Protein 6EVU (pdb70)

Structure (mmCIF, N/CA/C/O backbone):
data_6EVU
#
_entry.id   6EVU
#
_cell.length_a   60.550
_cell.length_b   60.550
_cell.length_c   153.320
_cell.angle_alpha   90.000
_cell.angle_beta   90.000
_cell.angle_gamma   90.000
#
_symmetry.space_group_name_H-M   'P 43 21 2'
#
loop_
_entity.id
_entity.type
_entity.pdbx_description
1 polymer PrgB
2 non-polymer 'PHOSPHATE ION'
3 non-polymer 2-AMINO-2-HYDROXYMETHYL-PROPANE-1,3-DIOL
4 water water
#
loop_
_atom_site.group_PDB
_atom_site.id
_atom_site.type_symbol
_atom_site.label_atom_id
_atom_site.label_alt_id
_atom_site.label_comp_id
_atom_site.label_asym_id
_atom_site.label_entity_id
_atom_site.label_seq_id
_atom_site.pdbx_PDB_ins_code
_atom_site.Cartn_x
_atom_site.Cartn_y
_atom_site.Cartn_z
_atom_site.occupancy
_atom_site.B_iso_or_equiv
_atom_site.auth_seq_id
_atom_site.auth_comp_id
_atom_site.auth_asym_id
_atom_site.auth_atom_id
_atom_site.pdbx_PDB_model_num
ATOM 1 N N . GLU A 1 3 ? -17.062 52.039 -3.371 1.00 97.50 246 GLU A N 1
ATOM 2 C CA . GLU A 1 3 ? -17.559 50.677 -3.548 1.00 98.84 246 GLU A CA 1
ATOM 3 C C . GLU A 1 3 ? -18.954 50.620 -4.209 1.00 99.33 246 GLU A C 1
ATOM 4 O O . GLU A 1 3 ? -19.152 49.795 -5.103 1.00 98.66 246 GLU A O 1
ATOM 10 N N . PRO A 1 4 ? -19.920 51.459 -3.787 1.00 100.53 247 PRO A N 1
ATOM 11 C CA . PRO A 1 4 ? -21.231 51.426 -4.463 1.00 100.90 247 PRO A CA 1
ATOM 12 C C . PRO A 1 4 ? -21.160 51.599 -5.978 1.00 98.04 247 PRO A C 1
ATOM 13 O O . PRO A 1 4 ? -21.999 51.035 -6.691 1.00 98.24 247 PRO A O 1
ATOM 17 N N . TYR A 1 5 ? -20.179 52.340 -6.497 1.00 95.41 248 TYR A N 1
ATOM 18 C CA . TYR A 1 5 ? -20.074 52.518 -7.940 1.00 92.64 248 TYR A CA 1
ATOM 19 C C . TYR A 1 5 ? -19.469 51.307 -8.659 1.00 91.64 248 TYR A C 1
ATOM 20 O O . TYR A 1 5 ? -19.639 51.187 -9.881 1.00 89.82 248 TYR A O 1
ATOM 29 N N . GLU A 1 6 ? -18.730 50.436 -7.950 1.00 92.70 249 GLU A N 1
ATOM 30 C CA . GLU A 1 6 ? -18.210 49.210 -8.562 1.00 92.03 249 GLU A CA 1
ATOM 31 C C . GLU A 1 6 ? -19.295 48.140 -8.660 1.00 93.99 249 GLU A C 1
ATOM 32 O O . GLU A 1 6 ? -19.334 47.379 -9.636 1.00 92.98 249 GLU A O 1
ATOM 38 N N . LYS A 1 7 ? -20.158 48.049 -7.633 1.00 96.85 250 LYS A N 1
ATOM 39 C CA . LYS A 1 7 ? -21.349 47.208 -7.721 1.00 98.77 250 LYS A CA 1
ATOM 40 C C . LYS A 1 7 ? -22.212 47.611 -8.916 1.00 97.40 250 LYS A C 1
ATOM 41 O O . LYS A 1 7 ? -22.754 46.749 -9.620 1.00 97.54 250 LYS A O 1
ATOM 47 N N . GLU A 1 8 ? -22.343 48.921 -9.164 1.00 96.07 251 GLU A N 1
ATOM 48 C CA . GLU A 1 8 ? -23.111 49.387 -10.315 1.00 94.62 251 GLU A CA 1
ATOM 49 C C . GLU A 1 8 ? -22.414 49.031 -11.623 1.00 91.84 251 GLU A C 1
ATOM 50 O O . GLU A 1 8 ? -23.079 48.687 -12.607 1.00 91.24 251 GLU A O 1
ATOM 56 N N . VAL A 1 9 ? -21.076 49.102 -11.650 1.00 90.15 252 VAL A N 1
ATOM 57 C CA . VAL A 1 9 ? -20.312 48.687 -12.830 1.00 87.56 252 VAL A CA 1
ATOM 58 C C . VAL A 1 9 ? -20.459 47.185 -13.066 1.00 88.58 252 VAL A C 1
ATOM 59 O O . VAL A 1 9 ? -20.684 46.736 -14.197 1.00 87.29 252 VAL A O 1
ATOM 63 N N . ALA A 1 10 ? -20.326 46.385 -12.002 1.00 90.90 253 ALA A N 1
ATOM 64 C CA . ALA A 1 10 ? -20.538 44.945 -12.117 1.00 92.17 253 ALA A CA 1
ATOM 65 C C . ALA A 1 10 ? -21.928 44.632 -12.671 1.00 93.13 253 ALA A C 1
ATOM 66 O O . ALA A 1 10 ? -22.069 43.808 -13.582 1.00 92.44 253 ALA A O 1
ATOM 68 N N . GLU A 1 11 ? -22.961 45.318 -12.152 1.00 94.66 254 GLU A N 1
ATOM 69 C CA . GLU A 1 11 ? -24.362 44.994 -12.442 1.00 96.10 254 GLU A CA 1
ATOM 70 C C . GLU A 1 11 ? -24.721 45.248 -13.910 1.00 93.83 254 GLU A C 1
ATOM 71 O O . GLU A 1 11 ? -25.407 44.429 -14.541 1.00 94.28 254 GLU A O 1
ATOM 77 N N . TYR A 1 12 ? -24.287 46.387 -14.465 1.00 91.42 255 TYR A N 1
ATOM 78 C CA . TYR A 1 12 ? -24.553 46.676 -15.873 1.00 89.12 255 TYR A CA 1
ATOM 79 C C . TYR A 1 12 ? -23.859 45.684 -16.805 1.00 87.55 255 TYR A C 1
ATOM 80 O O . TYR A 1 12 ? -24.402 45.349 -17.866 1.00 86.70 255 TYR A O 1
ATOM 89 N N . ASN A 1 13 ? -22.665 45.202 -16.420 1.00 87.17 256 ASN A N 1
ATOM 90 C CA . ASN A 1 13 ? -21.817 44.326 -17.225 1.00 85.55 256 ASN A CA 1
ATOM 91 C C . ASN A 1 13 ? -22.178 42.841 -17.121 1.00 87.43 256 ASN A C 1
ATOM 92 O O . ASN A 1 13 ? -21.588 42.034 -17.845 1.00 86.21 256 ASN A O 1
ATOM 97 N N . LYS A 1 14 ? -23.132 42.459 -16.266 1.00 90.34 257 LYS A N 1
ATOM 98 C CA . LYS A 1 14 ? -23.330 41.042 -15.946 1.00 92.34 257 LYS A CA 1
ATOM 99 C C . LYS A 1 14 ? -23.680 40.218 -17.184 1.00 91.41 257 LYS A C 1
ATOM 100 O O . LYS A 1 14 ? -23.119 39.137 -17.405 1.00 91.33 257 LYS A O 1
ATOM 106 N N . HIS A 1 15 ? -24.600 40.718 -18.008 1.00 90.70 258 HIS A N 1
ATOM 107 C CA . HIS A 1 15 ? -25.068 40.025 -19.201 1.00 89.89 258 HIS A CA 1
ATOM 108 C C . HIS A 1 15 ? -24.656 40.753 -20.477 1.00 86.63 258 HIS A C 1
ATOM 109 O O . HIS A 1 15 ? -25.431 40.844 -21.434 1.00 85.90 258 HIS A O 1
ATOM 116 N N . LYS A 1 16 ? -23.442 41.303 -20.495 1.00 84.64 259 LYS A N 1
ATOM 117 C CA . LYS A 1 16 ? -22.899 41.941 -21.684 1.00 81.45 259 LYS A CA 1
ATOM 118 C C . LYS A 1 16 ? -21.487 41.429 -21.929 1.00 79.80 259 LYS A C 1
ATOM 119 O O . LYS A 1 16 ? -20.851 40.844 -21.044 1.00 81.03 259 LYS A O 1
ATOM 125 N N . ASN A 1 17 ? -21.010 41.639 -23.156 1.00 77.00 260 ASN A N 1
ATOM 126 C CA . ASN A 1 17 ? -19.606 41.435 -23.468 1.00 74.98 260 ASN A CA 1
ATOM 127 C C . ASN A 1 17 ? -18.867 42.753 -23.262 1.00 73.27 260 ASN A C 1
ATOM 128 O O . ASN A 1 17 ? -19.398 43.693 -22.671 1.00 74.06 260 ASN A O 1
ATOM 133 N N . GLU A 1 18 ? -17.613 42.832 -23.684 1.00 71.00 261 GLU A N 1
ATOM 134 C CA . GLU A 1 18 ? -16.872 44.045 -23.383 1.00 69.56 261 GLU A CA 1
ATOM 135 C C . GLU A 1 18 ? -17.557 45.228 -24.059 1.00 68.21 261 GLU A C 1
ATOM 136 O O . GLU A 1 18 ? -18.033 45.126 -25.196 1.00 66.96 261 GLU A O 1
ATOM 142 N N . ASN A 1 19 ? -17.685 46.325 -23.301 1.00 68.68 262 ASN A N 1
ATOM 143 C CA . ASN A 1 19 ? -18.369 47.517 -23.788 1.00 67.66 262 ASN A CA 1
ATOM 144 C C . ASN A 1 19 ? -17.605 48.165 -24.919 1.00 64.29 262 ASN A C 1
ATOM 145 O O . ASN A 1 19 ? -18.163 49.017 -25.620 1.00 63.07 262 ASN A O 1
ATOM 150 N N . SER A 1 20 ? -16.348 47.768 -25.098 1.00 62.83 263 SER A N 1
ATOM 151 C CA . SER A 1 20 ? -15.440 48.472 -25.964 1.00 59.69 263 SER A CA 1
ATOM 152 C C . SER A 1 20 ? -14.673 47.484 -26.799 1.00 58.22 263 SER A C 1
ATOM 153 O O . SER A 1 20 ? -14.750 46.264 -26.626 1.00 59.67 263 SER A O 1
ATOM 156 N N . TYR A 1 21 ? -13.931 48.067 -27.709 1.00 55.31 264 TYR A N 1
ATOM 157 C CA . TYR A 1 21 ? -12.958 47.390 -28.512 1.00 53.40 264 TYR A CA 1
ATOM 158 C C . TYR A 1 21 ? -11.569 47.539 -27.916 1.00 52.63 264 TYR A C 1
ATOM 159 O O . TYR A 1 21 ? -10.633 46.936 -28.440 1.00 51.18 264 TYR A O 1
ATOM 168 N N . VAL A 1 22 ? -11.414 48.354 -26.860 1.00 53.52 265 VAL A N 1
ATOM 169 C CA . VAL A 1 22 ? -10.070 48.643 -26.369 1.00 52.53 265 VAL A CA 1
ATOM 170 C C . VAL A 1 22 ? -9.453 47.357 -25.847 1.00 53.81 265 VAL A C 1
ATOM 171 O O . VAL A 1 22 ? -10.104 46.567 -25.155 1.00 56.42 265 VAL A O 1
ATOM 175 N N . ASN A 1 23 ? -8.202 47.119 -26.225 1.00 50.69 266 ASN A N 1
ATOM 176 C CA . ASN A 1 23 ? -7.528 45.881 -25.895 1.00 44.90 266 ASN A CA 1
ATOM 177 C C . ASN A 1 23 ? -6.028 46.113 -25.991 1.00 51.04 266 ASN A C 1
ATOM 178 O O . ASN A 1 23 ? -5.554 46.885 -26.829 1.00 48.08 266 ASN A O 1
ATOM 183 N N . GLU A 1 24 ? -5.297 45.472 -25.086 1.00 53.14 267 GLU A N 1
ATOM 184 C CA . GLU A 1 24 ? -3.846 45.525 -25.085 1.00 54.15 267 GLU A CA 1
ATOM 185 C C . GLU A 1 24 ? -3.337 44.098 -25.095 1.00 46.33 267 GLU A C 1
ATOM 186 O O . GLU A 1 24 ? -3.846 43.247 -24.371 1.00 43.77 267 GLU A O 1
ATOM 192 N N . ALA A 1 25 ? -2.341 43.846 -25.930 1.00 50.92 268 ALA A N 1
ATOM 193 C CA . ALA A 1 25 ? -1.755 42.525 -26.009 1.00 54.99 268 ALA A CA 1
ATOM 194 C C . ALA A 1 25 ? -1.149 42.127 -24.664 1.00 50.95 268 ALA A C 1
ATOM 195 O O . ALA A 1 25 ? -0.674 42.954 -23.877 1.00 47.92 268 ALA A O 1
ATOM 197 N N . ILE A 1 26 ? -1.250 40.852 -24.347 1.00 53.73 269 ILE A N 1
ATOM 198 C CA . ILE A 1 26 ? -0.597 40.329 -23.152 1.00 50.16 269 ILE A CA 1
ATOM 199 C C . ILE A 1 26 ? 0.748 39.772 -23.576 1.00 53.09 269 ILE A C 1
ATOM 200 O O . ILE A 1 26 ? 0.805 38.845 -24.388 1.00 49.23 269 ILE A O 1
ATOM 205 N N . SER A 1 27 ? 1.825 40.325 -23.047 1.00 46.79 270 SER A N 1
ATOM 206 C CA . SER A 1 27 ? 3.129 39.720 -23.299 1.00 64.12 270 SER A CA 1
ATOM 207 C C . SER A 1 27 ? 3.284 38.436 -22.466 1.00 54.12 270 SER A C 1
ATOM 208 O O . SER A 1 27 ? 3.002 38.415 -21.261 1.00 56.49 270 SER A O 1
ATOM 211 N N . LYS A 1 28 ? 3.702 37.351 -23.127 1.00 51.30 271 LYS A N 1
ATOM 212 C CA . LYS A 1 28 ? 3.951 36.088 -22.436 1.00 45.46 271 LYS A CA 1
ATOM 213 C C . LYS A 1 28 ? 5.441 35.943 -22.112 1.00 41.37 271 LYS A C 1
ATOM 214 O O . LYS A 1 28 ? 6.137 35.045 -22.571 1.00 48.15 271 LYS A O 1
ATOM 220 N N . ASN A 1 29 ? 5.908 36.830 -21.240 1.00 40.68 272 ASN A N 1
ATOM 221 C CA . ASN A 1 29 ? 7.314 36.823 -20.843 1.00 50.70 272 ASN A CA 1
ATOM 222 C C . ASN A 1 29 ? 7.629 35.652 -19.918 1.00 44.26 272 ASN A C 1
ATOM 223 O O . ASN A 1 29 ? 8.698 35.031 -20.017 1.00 42.44 272 ASN A O 1
ATOM 228 N N . LEU A 1 30 ? 6.722 35.361 -19.010 1.00 38.23 273 LEU A N 1
ATOM 229 C CA . LEU A 1 30 ? 6.863 34.254 -18.086 1.00 36.83 273 LEU A CA 1
ATOM 230 C C . LEU A 1 30 ? 6.307 33.002 -18.737 1.00 33.86 273 LEU A C 1
ATOM 231 O O . LEU A 1 30 ? 5.164 33.005 -19.217 1.00 36.27 273 LEU A O 1
ATOM 236 N N . VAL A 1 31 ? 7.118 31.951 -18.787 1.00 32.05 274 VAL A N 1
ATOM 237 C CA . VAL A 1 31 ? 6.710 30.646 -19.298 1.00 33.57 274 VAL A CA 1
ATOM 238 C C . VAL A 1 31 ? 6.653 29.674 -18.120 1.00 32.37 274 VAL A C 1
ATOM 239 O O . VAL A 1 31 ? 7.690 29.281 -17.574 1.00 34.33 274 VAL A O 1
ATOM 243 N N . PHE A 1 32 ? 5.442 29.229 -17.792 1.00 32.56 275 PHE A N 1
ATOM 244 C CA . PHE A 1 32 ? 5.244 28.268 -16.721 1.00 33.72 275 PHE A CA 1
ATOM 245 C C . PHE A 1 32 ? 4.058 27.407 -17.160 1.00 31.57 275 PHE A C 1
ATOM 246 O O . PHE A 1 32 ? 2.902 27.610 -16.799 1.00 33.82 275 PHE A O 1
ATOM 254 N N . ASP A 1 33 ? 4.361 26.390 -17.944 1.00 33.39 276 ASP A N 1
ATOM 255 C CA . ASP A 1 33 ? 3.340 25.601 -18.637 1.00 36.85 276 ASP A CA 1
ATOM 256 C C . ASP A 1 33 ? 3.895 24.190 -18.818 1.00 37.76 276 ASP A C 1
ATOM 257 O O . ASP A 1 33 ? 4.941 23.856 -18.267 1.00 37.18 276 ASP A O 1
ATOM 262 N N . GLN A 1 34 ? 3.218 23.344 -19.622 1.00 39.90 277 GLN A N 1
ATOM 263 C CA . GLN A 1 34 ? 3.669 21.954 -19.708 1.00 40.68 277 GLN A CA 1
ATOM 264 C C . GLN A 1 34 ? 5.118 21.838 -20.206 1.00 41.85 277 GLN A C 1
ATOM 265 O O . GLN A 1 34 ? 5.819 20.861 -19.894 1.00 42.69 277 GLN A O 1
ATOM 271 N N . SER A 1 35 ? 5.569 22.791 -21.016 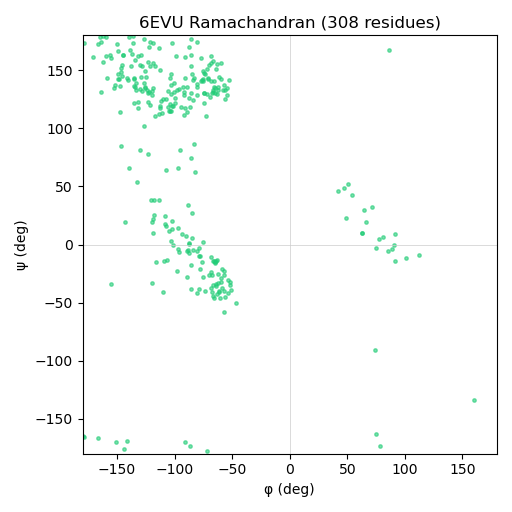1.00 44.37 278 SER A N 1
ATOM 272 C CA . SER A 1 35 ? 6.920 22.741 -21.549 1.00 44.60 278 SER A CA 1
ATOM 273 C C . SER A 1 35 ? 8.020 22.819 -20.494 1.00 43.30 278 SER A C 1
ATOM 274 O O . SER A 1 35 ? 9.195 22.584 -20.823 1.00 45.03 278 SER A O 1
ATOM 277 N N . VAL A 1 36 ? 7.698 23.198 -19.252 1.00 41.67 279 VAL A N 1
ATOM 278 C CA . VAL A 1 36 ? 8.722 23.431 -18.240 1.00 45.60 279 VAL A CA 1
ATOM 279 C C . VAL A 1 36 ? 8.926 22.220 -17.335 1.00 41.42 279 VAL A C 1
ATOM 280 O O . VAL A 1 36 ? 9.849 22.205 -16.506 1.00 40.83 279 VAL A O 1
ATOM 284 N N . VAL A 1 37 ? 8.123 21.177 -17.509 1.00 42.79 280 VAL A N 1
ATOM 285 C CA . VAL A 1 37 ? 8.225 19.963 -16.707 1.00 40.70 280 VAL A CA 1
ATOM 286 C C . VAL A 1 37 ? 9.272 19.052 -17.334 1.00 46.08 280 VAL A C 1
ATOM 287 O O . VAL A 1 37 ? 9.302 18.870 -18.556 1.00 51.68 280 VAL A O 1
ATOM 291 N N . THR A 1 38 ? 10.200 18.568 -16.516 1.00 46.92 281 THR A N 1
ATOM 292 C CA . THR A 1 38 ? 11.274 17.700 -16.977 1.00 45.11 281 THR A CA 1
ATOM 293 C C . THR A 1 38 ? 11.200 16.347 -16.286 1.00 48.54 281 THR A C 1
ATOM 294 O O . THR A 1 38 ? 10.398 16.135 -15.377 1.00 46.71 281 THR A O 1
ATOM 298 N N . LYS A 1 39 ? 12.068 15.420 -16.759 1.00 50.02 282 LYS A N 1
ATOM 299 C CA . LYS A 1 39 ? 12.165 14.095 -16.152 1.00 48.74 282 LYS A CA 1
ATOM 300 C C . LYS A 1 39 ? 12.483 14.178 -14.671 1.00 51.69 282 LYS A C 1
ATOM 301 O O . LYS A 1 39 ? 12.123 13.266 -13.918 1.00 54.38 282 LYS A O 1
ATOM 307 N N . ASP A 1 40 ? 13.078 15.291 -14.221 1.00 46.41 283 ASP A N 1
ATOM 308 C CA . ASP A 1 40 ? 13.476 15.475 -12.838 1.00 45.57 283 ASP A CA 1
ATOM 309 C C . ASP A 1 40 ? 12.506 16.361 -12.041 1.00 39.84 283 ASP A C 1
ATOM 310 O O . ASP A 1 40 ? 12.760 16.614 -10.858 1.00 47.11 283 ASP A O 1
ATOM 315 N N . THR A 1 41 ? 11.437 16.865 -12.662 1.00 40.13 284 THR A N 1
ATOM 316 C CA . THR A 1 41 ? 10.517 17.730 -11.929 1.00 37.72 284 THR A CA 1
ATOM 317 C C . THR A 1 41 ? 9.827 16.937 -10.822 1.00 39.13 284 THR A C 1
ATOM 318 O O . THR A 1 41 ? 9.343 15.824 -11.053 1.00 43.40 284 THR A O 1
ATOM 322 N N . LYS A 1 42 ? 9.741 17.529 -9.627 1.00 36.91 285 LYS A N 1
ATOM 323 C CA . LYS A 1 42 ? 9.110 16.861 -8.490 1.00 36.42 285 LYS A CA 1
ATOM 324 C C . LYS A 1 42 ? 8.961 17.860 -7.345 1.00 37.53 285 LYS A C 1
ATOM 325 O O . LYS A 1 42 ? 9.644 18.890 -7.302 1.00 34.97 285 LYS A O 1
ATOM 331 N N . ILE A 1 43 ? 8.068 17.533 -6.405 1.00 34.28 286 ILE A N 1
ATOM 332 C CA . ILE A 1 43 ? 8.072 18.213 -5.109 1.00 29.86 286 ILE A CA 1
ATOM 333 C C . ILE A 1 43 ? 9.254 17.695 -4.306 1.00 34.87 286 ILE A C 1
ATOM 334 O O . ILE A 1 43 ? 9.376 16.482 -4.089 1.00 37.62 286 ILE A O 1
ATOM 339 N N . SER A 1 44 ? 10.160 18.602 -3.901 1.00 35.88 287 SER A N 1
ATOM 340 C CA . SER A 1 44 ? 11.301 18.214 -3.067 1.00 36.68 287 SER A CA 1
ATOM 341 C C . SER A 1 44 ? 11.008 18.270 -1.579 1.00 43.46 287 SER A C 1
ATOM 342 O O . SER A 1 44 ? 11.622 17.509 -0.813 1.00 43.46 287 SER A O 1
ATOM 345 N N . SER A 1 45 ? 10.079 19.133 -1.150 1.00 39.31 288 SER A N 1
ATOM 346 C CA . SER A 1 45 ? 9.697 19.165 0.254 1.00 42.21 288 SER A CA 1
ATOM 347 C C . SER A 1 45 ? 8.368 19.884 0.397 1.00 36.40 288 SER A C 1
ATOM 348 O O . SER A 1 45 ? 7.980 20.717 -0.432 1.00 32.93 288 SER A O 1
ATOM 351 N N . ILE A 1 46 ? 7.697 19.572 1.503 1.00 32.02 289 ILE A N 1
ATOM 352 C CA . ILE A 1 46 ? 6.491 20.265 1.922 1.00 29.61 289 ILE A CA 1
ATOM 353 C C . ILE A 1 46 ? 6.656 20.606 3.384 1.00 31.81 289 ILE A C 1
ATOM 354 O O . ILE A 1 46 ? 6.835 19.693 4.205 1.00 35.12 289 ILE A O 1
ATOM 359 N N . LYS A 1 47 ? 6.558 21.893 3.716 1.00 30.33 290 LYS A N 1
ATOM 360 C CA . LYS A 1 47 ? 6.866 22.340 5.074 1.00 33.67 290 LYS A CA 1
ATOM 361 C C . LYS A 1 47 ? 5.729 23.180 5.605 1.00 27.88 290 LYS A C 1
ATOM 362 O O . LYS A 1 47 ? 5.081 23.942 4.860 1.00 31.90 290 LYS A O 1
ATOM 368 N N . GLY A 1 48 ? 5.447 23.053 6.927 1.00 35.22 291 GLY A N 1
ATOM 369 C CA . GLY A 1 48 ? 4.443 23.890 7.542 1.00 30.91 291 GLY A CA 1
ATOM 370 C C . GLY A 1 48 ? 3.095 23.249 7.756 1.00 29.64 291 GLY A C 1
ATOM 371 O O . GLY A 1 48 ? 2.245 23.859 8.423 1.00 33.29 291 GLY A O 1
ATOM 372 N N . GLY A 1 49 ? 2.827 22.080 7.179 1.00 28.32 292 GLY A N 1
ATOM 373 C CA . GLY A 1 49 ? 1.509 21.475 7.307 1.00 27.46 292 GLY A CA 1
ATOM 374 C C . GLY A 1 49 ? 1.576 20.062 7.842 1.00 33.05 292 GLY A C 1
ATOM 375 O O . GLY A 1 49 ? 2.542 19.332 7.619 1.00 36.84 292 GLY A O 1
ATOM 376 N N . LYS A 1 50 ? 0.522 19.683 8.571 1.00 29.66 293 LYS A N 1
ATOM 377 C CA . LYS A 1 50 ? 0.407 18.286 8.982 1.00 31.55 293 LYS A CA 1
ATOM 378 C C . LYS A 1 50 ? 0.089 17.429 7.760 1.00 29.47 293 LYS A C 1
ATOM 379 O O . LYS A 1 50 ? -0.615 17.888 6.847 1.00 28.74 293 LYS A O 1
ATOM 385 N N . PHE A 1 51 ? 0.665 16.216 7.703 1.00 34.64 294 PHE A N 1
ATOM 386 C CA . PHE A 1 51 ? 0.422 15.315 6.569 1.00 31.66 294 PHE A CA 1
ATOM 387 C C . PHE A 1 51 ? -0.762 14.414 6.857 1.00 35.27 294 PHE A C 1
ATOM 388 O O . PHE A 1 51 ? -0.983 14.016 8.008 1.00 31.67 294 PHE A O 1
ATOM 396 N N . ILE A 1 52 ? -1.552 14.124 5.818 1.00 29.27 295 ILE A N 1
ATOM 397 C CA . ILE A 1 52 ? -2.650 13.155 5.883 1.00 26.27 295 ILE A CA 1
ATOM 398 C C . ILE A 1 52 ? -2.160 11.851 5.287 1.00 33.57 295 ILE A C 1
ATOM 399 O O . ILE A 1 52 ? -1.714 11.810 4.133 1.00 31.86 295 ILE A O 1
ATOM 404 N N . LYS A 1 53 ? -2.211 10.790 6.070 1.00 36.15 296 LYS A N 1
ATOM 405 C CA . LYS A 1 53 ? -1.897 9.470 5.526 1.00 38.32 296 LYS A CA 1
ATOM 406 C C . LYS A 1 53 ? -2.815 9.133 4.353 1.00 36.69 296 LYS A C 1
ATOM 407 O O . LYS A 1 53 ? -4.038 9.300 4.440 1.00 35.50 296 LYS A O 1
ATOM 413 N N . ALA A 1 54 ? -2.208 8.643 3.262 1.00 36.42 297 ALA A N 1
ATOM 414 C CA . ALA A 1 54 ? -2.958 8.181 2.102 1.00 36.58 297 ALA A CA 1
ATOM 415 C C . ALA A 1 54 ? -4.052 7.206 2.501 1.00 42.07 297 ALA A C 1
ATOM 416 O O . ALA A 1 54 ? -5.163 7.262 1.960 1.00 40.01 297 ALA A O 1
ATOM 418 N N . THR A 1 55 ? -3.771 6.313 3.474 1.00 38.51 298 THR A N 1
ATOM 419 C CA . THR A 1 55 ? -4.797 5.344 3.856 1.00 40.21 298 THR A CA 1
ATOM 420 C C . THR A 1 55 ? -5.992 6.010 4.542 1.00 41.12 298 THR A C 1
ATOM 421 O O . THR A 1 55 ? -7.099 5.476 4.477 1.00 45.07 298 THR A O 1
ATOM 425 N N . ASP A 1 56 ? -5.795 7.174 5.188 1.00 34.30 299 ASP A N 1
ATOM 426 C CA . ASP A 1 56 ? -6.922 7.947 5.707 1.00 39.44 299 ASP A CA 1
ATOM 427 C C . ASP A 1 56 ? -7.560 8.754 4.591 1.00 38.06 299 ASP A C 1
ATOM 428 O O . ASP A 1 56 ? -8.791 8.832 4.475 1.00 36.52 299 ASP A O 1
ATOM 433 N N . PHE A 1 57 ? -6.732 9.341 3.740 1.00 31.60 300 PHE A N 1
ATOM 434 C CA . PHE A 1 57 ? -7.279 10.156 2.677 1.00 29.06 300 PHE A CA 1
ATOM 435 C C . PHE A 1 57 ? -8.128 9.341 1.708 1.00 31.11 300 PHE A C 1
ATOM 436 O O . PHE A 1 57 ? -9.120 9.839 1.159 1.00 31.34 300 PHE A O 1
ATOM 444 N N . ASN A 1 58 ? -7.746 8.087 1.447 1.00 34.34 301 ASN A N 1
ATOM 445 C CA . ASN A 1 58 ? -8.424 7.334 0.407 1.00 34.23 301 ASN A CA 1
ATOM 446 C C . ASN A 1 58 ? -9.751 6.726 0.861 1.00 39.19 301 ASN A C 1
ATOM 447 O O . ASN A 1 58 ? -10.472 6.172 0.024 1.00 42.55 301 ASN A O 1
ATOM 452 N N . LYS A 1 59 ? -10.107 6.831 2.138 1.00 35.76 302 LYS A N 1
ATOM 453 C CA . LYS A 1 59 ? -11.343 6.225 2.606 1.00 38.93 302 LYS A CA 1
ATOM 454 C C . LYS A 1 59 ? -12.540 7.090 2.273 1.00 37.84 302 LYS A C 1
ATOM 455 O O . LYS A 1 59 ? -12.534 8.309 2.488 1.00 34.56 302 LYS A O 1
ATOM 461 N N . VAL A 1 60 ? -13.594 6.452 1.780 1.00 35.07 303 VAL A N 1
ATOM 462 C CA . VAL A 1 60 ? -14.843 7.148 1.568 1.00 35.22 303 VAL A CA 1
ATOM 463 C C . VAL A 1 60 ? -15.958 6.370 2.273 1.00 34.64 303 VAL A C 1
ATOM 464 O O . VAL A 1 60 ? -15.765 5.286 2.807 1.00 39.73 303 VAL A O 1
ATOM 468 N N . ASN A 1 61 ? -17.153 6.933 2.218 1.00 36.15 304 ASN A N 1
ATOM 469 C CA . ASN A 1 61 ? -18.308 6.284 2.811 1.00 36.35 304 ASN A CA 1
ATOM 470 C C . ASN A 1 61 ? -18.947 5.292 1.842 1.00 43.50 304 ASN A C 1
ATOM 471 O O . ASN A 1 61 ? -18.856 5.440 0.618 1.00 38.95 304 ASN A O 1
ATOM 476 N N . ALA A 1 62 ? -19.613 4.296 2.407 1.00 39.39 305 ALA A N 1
ATOM 477 C CA . ALA A 1 62 ? -20.299 3.268 1.611 1.00 37.36 305 ALA A CA 1
ATOM 478 C C . ALA A 1 62 ? -21.269 3.885 0.603 1.00 39.60 305 ALA A C 1
ATOM 479 O O . ALA A 1 62 ? -22.107 4.726 0.947 1.00 41.77 305 ALA A O 1
ATOM 481 N N . GLY A 1 63 ? -21.148 3.469 -0.657 1.00 41.60 306 GLY A N 1
ATOM 482 C CA . GLY A 1 63 ? -21.963 4.032 -1.704 1.00 47.53 306 GLY A CA 1
ATOM 483 C C . GLY A 1 63 ? -21.341 5.217 -2.409 1.00 44.38 306 GLY A C 1
ATOM 484 O O . GLY A 1 63 ? -21.816 5.591 -3.487 1.00 42.89 306 GLY A O 1
ATOM 485 N N . ASP A 1 64 ? -20.286 5.802 -1.849 1.00 37.30 307 ASP A N 1
ATOM 486 C CA . ASP A 1 64 ? -19.639 6.962 -2.453 1.00 34.19 307 ASP A CA 1
ATOM 487 C C . ASP A 1 64 ? -18.845 6.558 -3.677 1.00 36.31 307 ASP A C 1
ATOM 488 O O . ASP A 1 64 ? -18.260 5.477 -3.720 1.00 40.35 307 ASP A O 1
ATOM 493 N N . SER A 1 65 ? -18.790 7.467 -4.662 1.00 43.46 308 SER A N 1
ATOM 494 C CA . SER A 1 65 ? -17.784 7.402 -5.716 1.00 42.71 308 SER A CA 1
ATOM 495 C C . SER A 1 65 ? -16.415 7.641 -5.120 1.00 37.38 308 SER A C 1
ATOM 496 O O . SER A 1 65 ? -16.284 8.253 -4.061 1.00 34.64 308 SER A O 1
ATOM 499 N N . LYS A 1 66 ? -15.386 7.180 -5.826 1.00 42.97 309 LYS A N 1
ATOM 500 C CA . LYS A 1 66 ? -14.016 7.269 -5.339 1.00 44.46 309 LYS A CA 1
ATOM 501 C C . LYS A 1 66 ? -13.198 8.299 -6.094 1.00 39.15 309 LYS A C 1
ATOM 502 O O . LYS A 1 66 ? -11.967 8.211 -6.121 1.00 41.97 309 LYS A O 1
ATOM 508 N N . ASP A 1 67 ? -13.855 9.283 -6.693 1.00 34.10 310 ASP A N 1
ATOM 509 C CA . ASP A 1 67 ? -13.099 10.332 -7.346 1.00 36.64 310 ASP A CA 1
ATOM 510 C C . ASP A 1 67 ? -12.377 11.152 -6.289 1.00 40.50 310 ASP A C 1
ATOM 511 O O . ASP A 1 67 ? -12.750 11.144 -5.112 1.00 32.26 310 ASP A O 1
ATOM 516 N N . ILE A 1 68 ? -11.368 11.917 -6.721 1.00 32.59 311 ILE A N 1
ATOM 517 C CA . ILE A 1 68 ? -10.574 12.733 -5.796 1.00 30.82 311 ILE A CA 1
ATOM 518 C C . ILE A 1 68 ? -11.416 13.780 -5.095 1.00 27.50 311 ILE A C 1
ATOM 519 O O . ILE A 1 68 ? -11.128 14.157 -3.938 1.00 28.44 311 ILE A O 1
ATOM 524 N N . PHE A 1 69 ? -12.444 14.327 -5.770 1.00 29.24 312 PHE A N 1
ATOM 525 C CA . PHE A 1 69 ? -13.230 15.366 -5.118 1.00 31.20 312 PHE A CA 1
ATOM 526 C C . PHE A 1 69 ? -14.010 14.779 -3.958 1.00 26.71 312 PHE A C 1
ATOM 527 O O . PHE A 1 69 ? -14.185 15.436 -2.926 1.00 27.15 312 PHE A O 1
ATOM 535 N N . THR A 1 70 ? -14.562 13.576 -4.151 1.00 29.40 313 THR A N 1
ATOM 536 C CA . THR A 1 70 ? -15.314 12.941 -3.079 1.00 28.31 313 THR A CA 1
ATOM 537 C C . THR A 1 70 ? -14.388 12.659 -1.905 1.00 30.20 313 THR A C 1
ATOM 538 O O . THR A 1 70 ? -14.761 12.906 -0.756 1.00 29.68 313 THR A O 1
ATOM 542 N N . LYS A 1 71 ? -13.174 12.171 -2.178 1.00 28.67 314 LYS A N 1
ATOM 543 C CA . LYS A 1 71 ? -12.192 11.963 -1.118 1.00 30.36 314 LYS A CA 1
ATOM 544 C C . LYS A 1 71 ? -11.864 13.255 -0.372 1.00 29.15 314 LYS A C 1
ATOM 545 O O . LYS A 1 71 ? -11.631 13.230 0.855 1.00 27.57 314 LYS A O 1
ATOM 551 N N . LEU A 1 72 ? -11.799 14.361 -1.088 1.00 26.38 315 LEU A N 1
ATOM 552 C CA . LEU A 1 72 ? -11.525 15.652 -0.487 1.00 24.96 315 LEU A CA 1
ATOM 553 C C . LEU A 1 72 ? -12.617 16.155 0.440 1.00 24.48 315 LEU A C 1
ATOM 554 O O . LEU A 1 72 ? -12.334 16.805 1.414 1.00 25.51 315 LEU A O 1
ATOM 559 N N . ARG A 1 73 ? -13.872 15.868 0.113 1.00 26.52 316 ARG A N 1
ATOM 560 C CA . ARG A 1 73 ? -14.982 16.388 0.893 1.00 27.54 316 ARG A CA 1
ATOM 561 C C . ARG A 1 73 ? -15.343 15.632 2.168 1.00 26.30 316 ARG A C 1
ATOM 562 O O . ARG A 1 73 ? -16.417 15.105 2.312 1.00 28.85 316 ARG A O 1
ATOM 570 N N . LYS A 1 74 ? -14.401 15.609 3.082 1.00 28.15 317 LYS A N 1
ATOM 571 C CA . LYS A 1 74 ? -14.557 15.037 4.391 1.00 30.68 317 LYS A CA 1
ATOM 572 C C . LYS A 1 74 ? -13.719 15.899 5.335 1.00 27.15 317 LYS A C 1
ATOM 573 O O . LYS A 1 74 ? -12.779 16.549 4.924 1.00 26.87 317 LYS A O 1
ATOM 579 N N . ASP A 1 75 ? -14.088 15.908 6.598 1.00 28.51 318 ASP A N 1
ATOM 580 C CA . ASP A 1 75 ? -13.394 16.739 7.576 1.00 28.28 318 ASP A CA 1
ATOM 581 C C . ASP A 1 75 ? -12.248 15.916 8.140 1.00 31.74 318 ASP A C 1
ATOM 582 O O . ASP A 1 75 ? -12.486 14.905 8.812 1.00 32.25 318 ASP A O 1
ATOM 587 N N . MET A 1 76 ? -11.016 16.331 7.866 1.00 26.84 319 MET A N 1
ATOM 588 C CA . MET A 1 76 ? -9.848 15.608 8.376 1.00 27.16 319 MET A CA 1
ATOM 589 C C . MET A 1 76 ? -9.178 16.333 9.535 1.00 31.98 319 MET A C 1
ATOM 590 O O . MET A 1 76 ? -8.043 15.994 9.880 1.00 36.03 319 MET A O 1
ATOM 595 N N . GLY A 1 77 ? -9.824 17.355 10.100 1.00 30.12 320 GLY A N 1
ATOM 596 C CA . GLY A 1 77 ? -9.275 17.986 11.293 1.00 34.26 320 GLY A CA 1
ATOM 597 C C . GLY A 1 77 ? -9.072 16.933 12.363 1.00 39.43 320 GLY A C 1
ATOM 598 O O . GLY A 1 77 ? -9.991 16.174 12.653 1.00 43.17 320 GLY A O 1
ATOM 599 N N . GLY A 1 78 ? -7.864 16.815 12.892 1.00 40.41 321 GLY A N 1
ATOM 600 C CA . GLY A 1 78 ? -7.590 15.757 13.851 1.00 44.47 321 GLY A CA 1
ATOM 601 C C . GLY A 1 78 ? -7.399 14.378 13.250 1.00 45.04 321 GLY A C 1
ATOM 602 O O . GLY A 1 78 ? -7.229 13.408 14.004 1.00 44.67 321 GLY A O 1
ATOM 603 N N . LYS A 1 79 ? -7.396 14.247 11.925 1.00 36.56 322 LYS A N 1
ATOM 604 C CA . LYS A 1 79 ? -7.059 12.999 11.247 1.00 33.81 322 LYS A CA 1
ATOM 605 C C . LYS A 1 79 ? -5.850 13.214 10.329 1.00 36.56 322 LYS A C 1
ATOM 606 O O . LYS A 1 79 ? -5.814 12.727 9.185 1.00 39.40 322 LYS A O 1
ATOM 612 N N . ALA A 1 80 ? -4.879 14.015 10.772 1.00 35.69 323 ALA A N 1
ATOM 613 C CA . ALA A 1 80 ? -3.706 14.326 9.960 1.00 30.55 323 ALA A CA 1
ATOM 614 C C . ALA A 1 80 ? -2.480 13.914 10.749 1.00 35.65 323 ALA A C 1
ATOM 615 O O . ALA A 1 80 ? -1.744 14.752 11.270 1.00 41.35 323 ALA A O 1
ATOM 617 N N . THR A 1 81 ? -2.229 12.628 10.754 1.00 34.20 324 THR A N 1
ATOM 618 C CA . THR A 1 81 ? -1.114 12.050 11.501 1.00 37.32 324 THR A CA 1
ATOM 619 C C . THR A 1 81 ? -0.094 11.346 10.601 1.00 39.94 324 THR A C 1
ATOM 620 O O . THR A 1 81 ? 0.624 10.435 11.047 1.00 48.39 324 THR A O 1
ATOM 624 N N . GLY A 1 82 ? -0.013 11.743 9.335 1.00 37.76 325 GLY A N 1
ATOM 625 C CA . GLY A 1 82 ? 0.924 11.147 8.411 1.00 41.13 325 GLY A CA 1
ATOM 626 C C . GLY A 1 82 ? 2.291 11.803 8.446 1.00 41.39 325 GLY A C 1
ATOM 627 O O . GLY A 1 82 ? 2.589 12.681 9.257 1.00 40.05 325 GLY A O 1
ATOM 628 N N . ASN A 1 83 ? 3.131 11.370 7.519 1.00 40.40 326 ASN A N 1
ATOM 629 C CA . ASN A 1 83 ? 4.410 12.000 7.264 1.00 42.49 326 ASN A CA 1
ATOM 630 C C . ASN A 1 83 ? 4.562 12.095 5.754 1.00 39.79 326 ASN A C 1
ATOM 631 O O . ASN A 1 83 ? 3.664 11.714 5.002 1.00 39.80 326 ASN A O 1
ATOM 636 N N . PHE A 1 84 ? 5.679 12.658 5.305 1.00 38.95 327 PHE A N 1
ATOM 637 C CA . PHE A 1 84 ? 5.848 12.914 3.874 1.00 38.29 327 PHE A CA 1
ATOM 638 C C . PHE A 1 84 ? 5.819 11.609 3.076 1.00 46.04 327 PHE A C 1
ATOM 639 O O . PHE A 1 84 ? 5.168 11.519 2.023 1.00 45.46 327 PHE A O 1
ATOM 647 N N . GLN A 1 85 ? 6.458 10.570 3.607 1.00 39.85 328 GLN A N 1
ATOM 648 C CA . GLN A 1 85 ? 6.436 9.247 2.978 1.00 48.15 328 GLN A CA 1
ATOM 649 C C . GLN A 1 85 ? 5.011 8.710 2.781 1.00 43.81 328 GLN A C 1
ATOM 650 O O . GLN A 1 85 ? 4.642 8.317 1.670 1.00 42.39 328 GLN A O 1
ATOM 656 N N . ASN A 1 86 ? 4.231 8.576 3.859 1.00 42.92 329 ASN A N 1
ATOM 657 C CA . ASN A 1 86 ? 2.981 7.828 3.765 1.00 38.54 329 ASN A CA 1
ATOM 658 C C . ASN A 1 86 ? 1.800 8.701 3.331 1.00 35.48 329 ASN A C 1
ATOM 659 O O . ASN A 1 86 ? 0.676 8.185 3.191 1.00 39.08 329 ASN A O 1
ATOM 664 N N . SER A 1 87 ? 2.041 9.989 3.072 1.00 37.00 330 SER A N 1
ATOM 665 C CA . SER A 1 87 ? 1.020 10.892 2.533 1.00 33.74 330 SER A CA 1
ATOM 666 C C . SER A 1 87 ? 0.956 10.881 1.006 1.00 31.66 330 SER A C 1
ATOM 667 O O . SER A 1 87 ? 0.086 11.525 0.433 1.00 31.93 330 SER A O 1
ATOM 670 N N . PHE A 1 88 ? 1.794 10.084 0.338 1.00 36.22 331 PHE A N 1
ATOM 671 C CA . PHE A 1 88 ? 1.842 10.007 -1.120 1.00 38.17 331 PHE A CA 1
ATOM 672 C C . PHE A 1 88 ? 0.606 9.290 -1.664 1.00 39.37 331 PHE A C 1
ATOM 673 O O . PHE A 1 88 ? 0.274 8.171 -1.239 1.00 40.41 331 PHE A O 1
ATOM 681 N N . VAL A 1 89 ? -0.058 9.909 -2.642 1.00 35.20 332 VAL A N 1
ATOM 682 C CA . VAL A 1 89 ? -1.298 9.371 -3.198 1.00 39.25 332 VAL A CA 1
ATOM 683 C C . VAL A 1 89 ? -1.151 9.233 -4.710 1.00 36.71 332 VAL A C 1
ATOM 684 O O . VAL A 1 89 ? -0.462 10.041 -5.350 1.00 38.40 332 VAL A O 1
ATOM 688 N N . LYS A 1 90 ? -1.753 8.173 -5.278 1.00 40.22 333 LYS A N 1
ATOM 689 C CA . LYS A 1 90 ? -1.905 7.996 -6.725 1.00 41.00 333 LYS A CA 1
ATOM 690 C C . LYS A 1 90 ? -3.368 8.252 -7.090 1.00 53.87 333 LYS A C 1
ATOM 691 O O . LYS A 1 90 ? -4.282 7.770 -6.412 1.00 59.69 333 LYS A O 1
ATOM 697 N N A GLU A 1 91 ? -3.573 8.979 -8.181 0.46 48.52 334 GLU A N 1
ATOM 698 N N B GLU A 1 91 ? -3.583 9.050 -8.133 0.54 47.93 334 GLU A N 1
ATOM 699 C CA A GLU A 1 91 ? -4.898 9.255 -8.704 0.46 45.95 334 GLU A CA 1
ATOM 700 C CA B GLU A 1 91 ? -4.901 9.269 -8.710 0.54 45.67 334 GLU A CA 1
ATOM 701 C C A GLU A 1 91 ? -4.663 9.889 -10.074 0.46 51.47 334 GLU A C 1
ATOM 702 C C B GLU A 1 91 ? -4.652 9.887 -10.083 0.54 51.95 334 GLU A C 1
ATOM 703 O O A GLU A 1 91 ? -3.843 10.805 -10.204 0.46 44.93 334 GLU A O 1
ATOM 704 O O B GLU A 1 91 ? -3.814 10.784 -10.223 0.54 44.82 334 GLU A O 1
ATOM 715 N N . ALA A 1 92 ? -5.338 9.379 -11.106 1.00 48.48 335 ALA A N 1
ATOM 716 C CA . ALA A 1 92 ? -5.050 9.807 -12.474 1.00 53.27 335 ALA A CA 1
ATOM 717 C C . ALA A 1 92 ? -5.129 11.320 -12.632 1.00 47.50 335 ALA A C 1
ATOM 718 O O . ALA A 1 92 ? -4.364 11.904 -13.420 1.00 45.79 335 ALA A O 1
ATOM 720 N N . ASN A 1 93 ? -6.020 11.983 -11.878 1.00 41.13 336 ASN A N 1
ATOM 721 C CA . ASN A 1 93 ? -6.064 13.427 -12.017 1.00 36.84 336 ASN A CA 1
ATOM 722 C C . ASN A 1 93 ? -4.764 14.102 -11.529 1.00 44.67 336 ASN A C 1
ATOM 723 O O . ASN A 1 93 ? -4.565 15.265 -11.869 1.00 40.38 336 ASN A O 1
ATOM 728 N N . LEU A 1 94 ? -3.870 13.410 -10.779 1.00 34.75 337 LEU A N 1
ATOM 729 C CA . LEU A 1 94 ? -2.637 14.013 -10.251 1.00 35.89 337 LEU A CA 1
ATOM 730 C C . LEU A 1 94 ? -1.465 13.916 -11.204 1.00 44.42 337 LEU A C 1
ATOM 731 O O . LEU A 1 94 ? -0.383 14.420 -10.891 1.00 39.58 337 LEU A O 1
ATOM 736 N N . GLY A 1 95 ? -1.647 13.233 -12.321 1.00 39.62 338 GLY A N 1
ATOM 737 C CA . GLY A 1 95 ? -0.549 12.914 -13.216 1.00 46.73 338 GLY A CA 1
ATOM 738 C C . GLY A 1 95 ? 0.158 11.638 -12.801 1.00 43.00 338 GLY A C 1
ATOM 739 O O . GLY A 1 95 ? -0.042 11.105 -11.708 1.00 49.72 338 GLY A O 1
ATOM 740 N N . SER A 1 96 ? 1.013 11.129 -13.706 1.00 49.47 339 SER A N 1
ATOM 741 C CA . SER A 1 96 ? 1.592 9.803 -13.489 1.00 49.96 339 SER A CA 1
ATOM 742 C C . SER A 1 96 ? 2.569 9.749 -12.316 1.00 54.42 339 SER A C 1
ATOM 743 O O . SER A 1 96 ? 2.900 8.644 -11.874 1.00 50.44 339 SER A O 1
ATOM 746 N N . ASN A 1 97 ? 2.987 10.889 -11.749 1.00 48.02 340 ASN A N 1
ATOM 747 C CA . ASN A 1 97 ? 3.933 10.862 -10.644 1.00 38.72 340 ASN A CA 1
ATOM 748 C C . ASN A 1 97 ? 3.256 11.114 -9.285 1.00 44.21 340 ASN A C 1
ATOM 749 O O . ASN A 1 97 ? 3.955 11.186 -8.270 1.00 40.51 340 ASN A O 1
ATOM 754 N N . GLY A 1 98 ? 1.920 11.264 -9.248 1.00 38.40 341 GLY A N 1
ATOM 755 C CA . GLY A 1 98 ? 1.214 11.295 -7.956 1.00 37.00 341 GLY A CA 1
ATOM 756 C C . GLY A 1 98 ? 1.403 12.617 -7.209 1.00 37.78 341 GLY A C 1
ATOM 757 O O . GLY A 1 98 ? 1.798 13.644 -7.773 1.00 39.02 341 GLY A O 1
ATOM 758 N N . GLY A 1 99 ? 1.097 12.584 -5.914 1.00 32.63 342 GLY A N 1
ATOM 759 C CA . GLY A 1 99 ? 1.131 13.814 -5.123 1.00 30.06 342 GLY A CA 1
ATOM 760 C C . GLY A 1 99 ? 1.063 13.465 -3.646 1.00 32.58 342 GLY A C 1
ATOM 761 O O . GLY A 1 99 ? 1.263 12.311 -3.267 1.00 34.61 342 GLY A O 1
ATOM 762 N N . TYR A 1 100 ? 0.809 14.483 -2.807 1.00 28.58 343 TYR A N 1
ATOM 763 C CA . TYR A 1 100 ? 0.869 14.324 -1.348 1.00 29.65 343 TYR A CA 1
ATOM 764 C C . TYR A 1 100 ? -0.320 14.978 -0.679 1.00 26.14 343 TYR A C 1
ATOM 765 O O . TYR A 1 100 ? -0.653 16.125 -0.999 1.00 26.33 343 TYR A O 1
ATOM 774 N N . ALA A 1 101 ? -0.925 14.283 0.314 1.00 25.89 344 ALA A N 1
ATOM 775 C CA . ALA A 1 101 ? -2.096 14.794 1.026 1.00 25.89 344 ALA A CA 1
ATOM 776 C C . ALA A 1 101 ? -1.656 15.567 2.273 1.00 25.68 344 ALA A C 1
ATOM 777 O O . ALA A 1 101 ? -0.857 15.067 3.074 1.00 27.54 344 ALA A O 1
ATOM 779 N N . VAL A 1 102 ? -2.193 16.768 2.457 1.00 23.68 345 VAL A N 1
ATOM 780 C CA . VAL A 1 102 ? -1.722 17.672 3.512 1.00 25.25 345 VAL A CA 1
ATOM 781 C C . VAL A 1 102 ? -2.927 18.376 4.120 1.00 25.68 345 VAL A C 1
ATOM 782 O O . VAL A 1 102 ? -3.880 18.705 3.407 1.00 25.01 345 VAL A O 1
ATOM 786 N N . LEU A 1 103 ? -2.900 18.620 5.454 1.00 22.64 346 LEU A N 1
ATOM 787 C CA . LEU A 1 103 ? -4.009 19.370 6.058 1.00 24.98 346 LEU A CA 1
ATOM 788 C C . LEU A 1 103 ? -3.637 20.847 6.058 1.00 27.71 346 LEU A C 1
ATOM 789 O O . LEU A 1 103 ? -2.547 21.202 6.540 1.00 30.69 346 LEU A O 1
ATOM 794 N N . LEU A 1 104 ? -4.524 21.721 5.542 1.00 21.53 347 LEU A N 1
ATOM 795 C CA . LEU A 1 104 ? -4.315 23.173 5.640 1.00 22.58 347 LEU A CA 1
ATOM 796 C C . LEU A 1 104 ? -5.121 23.724 6.804 1.00 24.14 347 LEU A C 1
ATOM 797 O O . LEU A 1 104 ? -6.310 23.411 6.967 1.00 23.50 347 LEU A O 1
ATOM 802 N N . GLU A 1 105 ? -4.466 24.555 7.628 1.00 25.45 348 GLU A N 1
ATOM 803 C CA . GLU A 1 105 ? -5.101 25.091 8.819 1.00 25.84 348 GLU A CA 1
ATOM 804 C C . GLU A 1 105 ? -4.901 26.594 8.824 1.00 24.53 348 GLU A C 1
ATOM 805 O O . GLU A 1 105 ? -3.916 27.104 8.284 1.00 28.61 348 GLU A O 1
ATOM 811 N N . LYS A 1 106 ? -5.819 27.287 9.510 1.00 28.74 349 LYS A N 1
ATOM 812 C CA . LYS A 1 106 ? -5.710 28.721 9.646 1.00 34.31 349 LYS A CA 1
ATOM 813 C C . LYS A 1 106 ? -4.369 29.071 10.286 1.00 30.55 349 LYS A C 1
ATOM 814 O O . LYS A 1 106 ? -3.947 28.420 11.252 1.00 29.16 349 LYS A O 1
ATOM 820 N N . ASN A 1 107 ? -3.740 30.100 9.739 1.00 31.32 350 ASN A N 1
ATOM 821 C CA . ASN A 1 107 ? -2.507 30.735 10.210 1.00 30.64 350 ASN A CA 1
ATOM 822 C C . ASN A 1 107 ? -1.290 29.841 10.113 1.00 37.95 350 ASN A C 1
ATOM 823 O O . ASN A 1 107 ? -0.300 30.080 10.818 1.00 36.31 350 ASN A O 1
ATOM 828 N N . LYS A 1 108 ? -1.341 28.782 9.290 1.00 28.23 351 LYS A N 1
ATOM 829 C CA . LYS A 1 108 ? -0.225 27.849 9.131 1.00 28.58 351 LYS A CA 1
ATOM 830 C C . LYS A 1 108 ? 0.041 27.665 7.631 1.00 28.74 351 LYS A C 1
ATOM 831 O O . LYS A 1 108 ? -0.425 26.684 7.030 1.00 28.10 351 LYS A O 1
ATOM 837 N N . PRO A 1 109 ? 0.776 28.596 7.006 1.00 29.49 352 PRO A N 1
ATOM 838 C CA . PRO A 1 109 ? 1.060 28.495 5.565 1.00 26.48 352 PRO A CA 1
ATOM 839 C C . PRO A 1 109 ? 1.941 27.291 5.278 1.00 28.89 352 PRO A C 1
ATOM 840 O O . PRO A 1 109 ? 2.807 26.939 6.073 1.00 29.14 352 PRO A O 1
ATOM 844 N N . VAL A 1 110 ? 1.647 26.613 4.168 1.00 24.00 353 VAL A N 1
ATOM 845 C CA . VAL A 1 110 ? 2.345 25.388 3.791 1.00 24.51 353 VAL A CA 1
ATOM 846 C C . VAL A 1 110 ? 3.161 25.704 2.552 1.00 24.38 353 VAL A C 1
ATOM 847 O O . VAL A 1 110 ? 2.625 26.188 1.538 1.00 25.99 353 VAL A O 1
ATOM 851 N N . THR A 1 111 ? 4.462 25.472 2.616 1.00 24.82 354 THR A N 1
ATOM 852 C CA . THR A 1 111 ? 5.319 25.780 1.458 1.00 25.33 354 THR A CA 1
ATOM 853 C C . THR A 1 111 ? 5.616 24.482 0.723 1.00 29.76 354 THR A C 1
ATOM 854 O O . THR A 1 111 ? 6.238 23.578 1.294 1.00 28.16 354 THR A O 1
ATOM 858 N N . VAL A 1 112 ? 5.195 24.408 -0.558 1.00 23.35 355 VAL A N 1
ATOM 859 C CA . VAL A 1 112 ? 5.489 23.280 -1.446 1.00 27.74 355 VAL A CA 1
ATOM 860 C C . VAL A 1 112 ? 6.613 23.709 -2.384 1.00 25.00 355 VAL A C 1
ATOM 861 O O . VAL A 1 112 ? 6.449 24.637 -3.173 1.00 28.55 355 VAL A O 1
ATOM 865 N N . THR A 1 113 ? 7.745 23.025 -2.340 1.00 25.40 356 THR A N 1
ATOM 866 C CA . THR A 1 113 ? 8.873 23.371 -3.197 1.00 28.96 356 THR A CA 1
ATOM 867 C C . THR A 1 113 ? 8.974 22.388 -4.360 1.00 32.37 356 THR A C 1
ATOM 868 O O . THR A 1 113 ? 8.968 21.177 -4.159 1.00 37.21 356 THR A O 1
ATOM 872 N N . TYR A 1 114 ? 9.065 22.915 -5.568 1.00 30.79 357 TYR A N 1
ATOM 873 C CA . TYR A 1 114 ? 9.369 22.123 -6.758 1.00 32.04 357 TYR A CA 1
ATOM 874 C C . TYR A 1 114 ? 10.817 22.344 -7.142 1.00 34.18 357 TYR A C 1
ATOM 875 O O . TYR A 1 114 ? 11.295 23.490 -7.167 1.00 32.92 357 TYR A O 1
ATOM 884 N N . THR A 1 115 ? 11.519 21.252 -7.500 1.00 36.57 358 THR A N 1
ATOM 885 C CA . THR A 1 115 ? 12.823 21.386 -8.141 1.00 38.20 358 THR A CA 1
ATOM 886 C C . THR A 1 115 ? 12.791 20.693 -9.497 1.00 41.11 358 THR A C 1
ATOM 887 O O . THR A 1 115 ? 11.800 20.058 -9.877 1.00 37.40 358 THR A O 1
ATOM 891 N N . GLY A 1 116 ? 13.874 20.852 -10.232 1.00 43.71 359 GLY A N 1
ATOM 892 C CA . GLY A 1 116 ? 13.999 20.224 -11.530 1.00 45.50 359 GLY A CA 1
ATOM 893 C C . GLY A 1 116 ? 13.130 20.815 -12.609 1.00 39.34 359 GLY A C 1
ATOM 894 O O . GLY A 1 116 ? 12.685 20.081 -13.492 1.00 41.99 359 GLY A O 1
ATOM 895 N N . LEU A 1 117 ? 12.867 22.118 -12.570 1.00 39.24 360 LEU A N 1
ATOM 896 C CA . LEU A 1 117 ? 12.054 22.769 -13.588 1.00 35.85 360 LEU A CA 1
ATOM 897 C C . LEU A 1 117 ? 12.890 23.308 -14.742 1.00 41.90 360 LEU A C 1
ATOM 898 O O . LEU A 1 117 ? 14.089 23.564 -14.620 1.00 42.56 360 LEU A O 1
ATOM 903 N N . ASN A 1 118 ? 12.216 23.561 -15.858 1.00 39.81 361 ASN A N 1
ATOM 904 C CA . ASN A 1 118 ? 12.852 24.265 -16.964 1.00 40.17 361 ASN A CA 1
ATOM 905 C C . ASN A 1 118 ? 11.934 25.375 -17.463 1.00 44.05 361 ASN A C 1
ATOM 906 O O . ASN A 1 118 ? 11.565 25.464 -18.634 1.00 43.59 361 ASN A O 1
ATOM 911 N N . ALA A 1 119 ? 11.516 26.215 -16.529 1.00 37.13 362 ALA A N 1
ATOM 912 C CA . ALA A 1 119 ? 10.700 27.386 -16.797 1.00 38.66 362 ALA A CA 1
ATOM 913 C C . ALA A 1 119 ? 11.613 28.545 -17.174 1.00 37.02 362 ALA A C 1
ATOM 914 O O . ALA A 1 119 ? 12.844 28.406 -17.226 1.00 40.45 362 ALA A O 1
ATOM 916 N N . SER A 1 120 ? 11.018 29.686 -17.511 1.00 39.48 363 SER A N 1
ATOM 917 C CA . SER A 1 120 ? 11.846 30.815 -17.930 1.00 41.61 363 SER A CA 1
ATOM 918 C C . SER A 1 120 ? 11.102 32.125 -17.789 1.00 40.29 363 SER A C 1
ATOM 919 O O . SER A 1 120 ? 9.875 32.173 -17.736 1.00 38.59 363 SER A O 1
ATOM 922 N N . TYR A 1 121 ? 11.881 33.195 -17.795 1.00 44.11 364 TYR A N 1
ATOM 923 C CA . TYR A 1 121 ? 11.301 34.536 -17.831 1.00 41.38 364 TYR A CA 1
ATOM 924 C C . TYR A 1 121 ? 12.290 35.366 -18.612 1.00 48.07 364 TYR A C 1
ATOM 925 O O . TYR A 1 121 ? 13.421 35.553 -18.152 1.00 42.49 364 TYR A O 1
ATOM 934 N N . LEU A 1 122 ? 11.867 35.820 -19.788 1.00 45.83 365 LEU A N 1
ATOM 935 C CA . LEU A 1 122 ? 12.734 36.525 -20.705 1.00 48.77 365 LEU A CA 1
ATOM 936 C C . LEU A 1 122 ? 14.068 35.788 -20.878 1.00 51.43 365 LEU A C 1
ATOM 937 O O . LEU A 1 122 ? 15.146 36.368 -20.753 1.00 50.43 365 LEU A O 1
ATOM 942 N N . GLY A 1 123 ? 13.998 34.482 -21.120 1.00 48.31 366 GLY A N 1
ATOM 943 C CA . GLY A 1 123 ? 15.210 33.703 -21.306 1.00 57.83 366 GLY A CA 1
ATOM 944 C C . GLY A 1 123 ? 16.033 33.380 -20.062 1.00 58.78 366 GLY A C 1
ATOM 945 O O . GLY A 1 123 ? 17.049 32.683 -20.193 1.00 61.80 366 GLY A O 1
ATOM 946 N N . ARG A 1 124 ? 15.659 33.870 -18.867 1.00 48.42 367 ARG A N 1
ATOM 947 C CA . ARG A 1 124 ? 16.305 33.445 -17.619 1.00 44.28 367 ARG A CA 1
ATOM 948 C C . ARG A 1 124 ? 15.654 32.154 -17.163 1.00 45.72 367 ARG A C 1
ATOM 949 O O . ARG A 1 124 ? 14.429 32.098 -17.052 1.00 48.03 367 ARG A O 1
ATOM 957 N N . LYS A 1 125 ? 16.460 31.105 -16.966 1.00 46.64 368 LYS A N 1
ATOM 958 C CA . LYS A 1 125 ? 15.922 29.800 -16.614 1.00 40.44 368 LYS A CA 1
ATOM 959 C C . LYS A 1 125 ? 15.460 29.764 -15.173 1.00 46.91 368 LYS A C 1
ATOM 960 O O . LYS A 1 125 ? 16.195 30.165 -14.270 1.00 42.81 368 LYS A O 1
ATOM 966 N N . ILE A 1 126 ? 14.230 29.275 -14.966 1.00 38.10 369 ILE A N 1
ATOM 967 C CA . ILE A 1 126 ? 13.647 29.064 -13.646 1.00 33.68 369 ILE A CA 1
ATOM 968 C C . ILE A 1 126 ? 13.679 27.568 -13.385 1.00 41.72 369 ILE A C 1
ATOM 969 O O . ILE A 1 126 ? 12.996 26.790 -14.065 1.00 43.96 369 ILE A O 1
ATOM 974 N N . THR A 1 127 ? 14.452 27.162 -12.387 1.00 37.15 370 THR A N 1
ATOM 975 C CA . THR A 1 127 ? 14.652 25.748 -12.112 1.00 38.18 370 THR A CA 1
ATOM 976 C C . THR A 1 127 ? 13.927 25.262 -10.873 1.00 35.61 370 THR A C 1
ATOM 977 O O . THR A 1 127 ? 13.834 24.043 -10.670 1.00 39.95 370 THR A O 1
ATOM 981 N N . LYS A 1 128 ? 13.432 26.172 -10.033 1.00 33.47 371 LYS A N 1
ATOM 982 C CA . LYS A 1 128 ? 12.815 25.803 -8.761 1.00 31.39 371 LYS A CA 1
ATOM 983 C C . LYS A 1 128 ? 11.695 26.809 -8.503 1.00 30.91 371 LYS A C 1
ATOM 984 O O . LYS A 1 128 ? 11.783 27.963 -8.951 1.00 35.04 371 LYS A O 1
ATOM 990 N N . ALA A 1 129 ? 10.671 26.382 -7.764 1.00 31.48 372 ALA A N 1
ATOM 991 C CA . ALA A 1 129 ? 9.600 27.284 -7.338 1.00 31.79 372 ALA A CA 1
ATOM 992 C C . ALA A 1 129 ? 9.063 26.878 -5.969 1.00 32.27 372 ALA A C 1
ATOM 993 O O . ALA A 1 129 ? 9.088 25.715 -5.597 1.00 32.55 372 ALA A O 1
ATOM 995 N N . GLU A 1 130 ? 8.617 27.875 -5.209 1.00 28.59 373 GLU A N 1
ATOM 996 C CA . GLU A 1 130 ? 7.912 27.684 -3.940 1.00 26.55 373 GLU A CA 1
ATOM 997 C C . GLU A 1 130 ? 6.483 28.134 -4.111 1.00 28.73 373 GLU A C 1
ATOM 998 O O . GLU A 1 130 ? 6.242 29.284 -4.477 1.00 28.96 373 GLU A O 1
ATOM 1004 N N . PHE A 1 131 ? 5.532 27.208 -3.909 1.00 24.03 374 PHE A N 1
ATOM 1005 C CA . PHE A 1 131 ? 4.106 27.540 -3.888 1.00 27.01 374 PHE A CA 1
ATOM 1006 C C . PHE A 1 131 ? 3.661 27.531 -2.428 1.00 25.01 374 PHE A C 1
ATOM 1007 O O . PHE A 1 131 ? 3.681 26.479 -1.799 1.00 25.02 374 PHE A O 1
ATOM 1015 N N . VAL A 1 132 ? 3.258 28.680 -1.889 1.00 23.68 375 VAL A N 1
ATOM 1016 C CA . VAL A 1 132 ? 2.832 28.794 -0.495 1.00 22.21 375 VAL A CA 1
ATOM 1017 C C . VAL A 1 132 ? 1.330 28.929 -0.445 1.00 20.73 375 VAL A C 1
ATOM 1018 O O . VAL A 1 132 ? 0.747 29.878 -0.995 1.00 25.54 375 VAL A O 1
ATOM 1022 N N . TYR A 1 133 ? 0.697 27.949 0.204 1.00 20.77 376 TYR A N 1
ATOM 1023 C CA . TYR A 1 133 ? -0.757 27.861 0.365 1.00 22.71 376 TYR A CA 1
ATOM 1024 C C . TYR A 1 133 ? -1.135 28.213 1.789 1.00 23.43 376 TYR A C 1
ATOM 1025 O O . TYR A 1 133 ? -0.550 27.687 2.717 1.00 25.28 376 TYR A O 1
ATOM 1034 N N . GLU A 1 134 ? -2.131 29.092 1.942 1.00 22.26 377 GLU A N 1
ATOM 1035 C CA . GLU A 1 134 ? -2.598 29.438 3.262 1.00 21.61 377 GLU A CA 1
ATOM 1036 C C . GLU A 1 134 ? -4.108 29.425 3.248 1.00 27.27 377 GLU A C 1
ATOM 1037 O O . GLU A 1 134 ? -4.728 30.188 2.501 1.00 25.54 377 GLU A O 1
ATOM 1043 N N . LEU A 1 135 ? -4.697 28.598 4.115 1.00 25.03 378 LEU A N 1
ATOM 1044 C CA . LEU A 1 135 ? -6.140 28.636 4.323 1.00 23.66 378 LEU A CA 1
ATOM 1045 C C . LEU A 1 135 ? -6.605 30.044 4.687 1.00 24.69 378 LEU A C 1
ATOM 1046 O O . LEU A 1 135 ? -6.033 30.718 5.564 1.00 26.60 378 LEU A O 1
ATOM 1051 N N . GLN A 1 136 ? -7.701 30.458 4.029 1.00 25.83 379 GLN A N 1
ATOM 1052 C CA . GLN A 1 136 ? -8.431 31.668 4.377 1.00 23.57 379 GLN A CA 1
ATOM 1053 C C . GLN A 1 136 ? -9.891 31.457 4.779 1.00 27.69 379 GLN A C 1
ATOM 1054 O O . GLN A 1 136 ? -10.391 32.195 5.651 1.00 32.14 379 GLN A O 1
ATOM 1060 N N . SER A 1 137 ? -10.584 30.473 4.201 1.00 26.75 380 SER A N 1
ATOM 1061 C CA . SER A 1 137 ? -11.966 30.208 4.583 1.00 26.74 380 SER A CA 1
ATOM 1062 C C . SER A 1 137 ? -12.221 28.709 4.400 1.00 25.91 380 SER A C 1
ATOM 1063 O O . SER A 1 137 ? -11.708 28.088 3.464 1.00 27.13 380 SER A O 1
ATOM 1066 N N . SER A 1 138 ? -13.008 28.151 5.331 1.00 26.62 381 SER A N 1
ATOM 1067 C CA . SER A 1 138 ? -13.376 26.738 5.230 1.00 26.13 381 SER A CA 1
ATOM 1068 C C . SER A 1 138 ? -14.761 26.536 5.796 1.00 25.78 381 SER A C 1
ATOM 1069 O O . SER A 1 138 ? -15.041 27.041 6.888 1.00 28.34 381 SER A O 1
ATOM 1072 N N . PRO A 1 139 ? -15.617 25.754 5.131 1.00 26.25 382 PRO A N 1
ATOM 1073 C CA . PRO A 1 139 ? -16.952 25.435 5.675 1.00 28.76 382 PRO A CA 1
ATOM 1074 C C . PRO A 1 139 ? -17.048 24.184 6.543 1.00 28.93 382 PRO A C 1
ATOM 1075 O O . PRO A 1 139 ? -18.179 23.757 6.844 1.00 30.74 382 PRO A O 1
ATOM 1079 N N . SER A 1 140 ? -15.921 23.537 6.893 1.00 28.27 383 SER A N 1
ATOM 1080 C CA . SER A 1 140 ? -16.014 22.333 7.717 1.00 27.13 383 SER A CA 1
ATOM 1081 C C . SER A 1 140 ? -16.061 22.709 9.198 1.00 32.38 383 SER A C 1
ATOM 1082 O O . SER A 1 140 ? -15.704 23.837 9.613 1.00 29.88 383 SER A O 1
ATOM 1085 N N . GLN A 1 141 ? -16.493 21.729 9.991 1.00 30.26 384 GLN A N 1
ATOM 1086 C CA . GLN A 1 141 ? -16.661 21.963 11.424 1.00 32.09 384 GLN A CA 1
ATOM 1087 C C . GLN A 1 141 ? -15.337 22.337 12.059 1.00 30.99 384 GLN A C 1
ATOM 1088 O O . GLN A 1 141 ? -15.289 23.212 12.944 1.00 32.69 384 GLN A O 1
ATOM 1094 N N . SER A 1 142 ? -14.257 21.678 11.628 1.00 30.22 385 SER A N 1
ATOM 1095 C CA . SER A 1 142 ? -12.927 21.953 12.124 1.00 29.23 385 SER A CA 1
ATOM 1096 C C . SER A 1 142 ? -12.336 23.203 11.511 1.00 31.36 3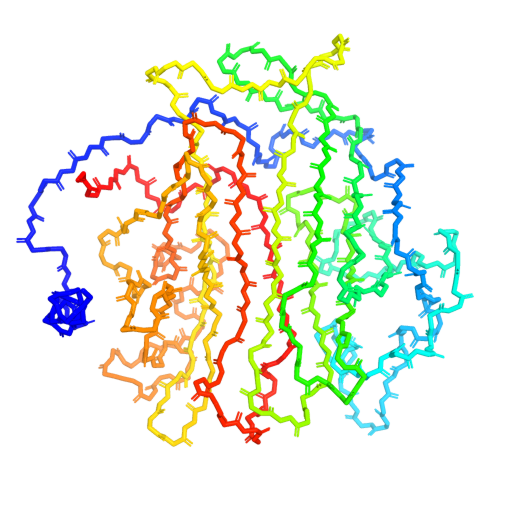85 SER A C 1
ATOM 1097 O O . SER A 1 142 ? -11.247 23.601 11.923 1.00 30.55 385 SER A O 1
ATOM 1100 N N . GLY A 1 143 ? -12.971 23.784 10.487 1.00 30.47 386 GLY A N 1
ATOM 1101 C CA . GLY A 1 143 ? -12.358 24.947 9.862 1.00 25.68 386 GLY A CA 1
ATOM 1102 C C . GLY A 1 143 ? -11.031 24.680 9.175 1.00 28.55 386 GLY A C 1
ATOM 1103 O O . GLY A 1 143 ? -10.211 25.609 9.030 1.00 31.48 386 GLY A O 1
ATOM 1104 N N . THR A 1 144 ? -10.830 23.462 8.670 1.00 24.97 387 THR A N 1
ATOM 1105 C CA . THR A 1 144 ? -9.609 23.092 7.974 1.00 25.73 387 TH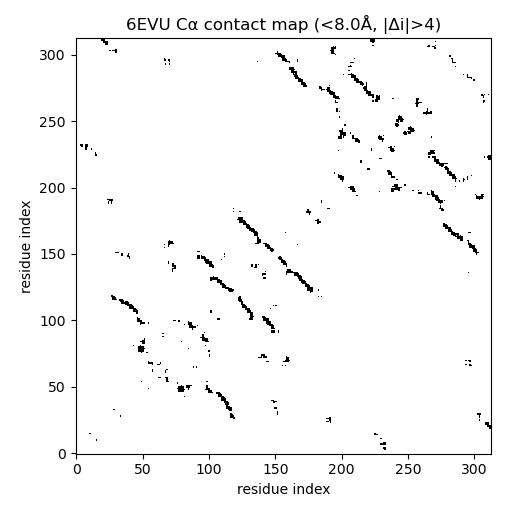R A CA 1
ATOM 1106 C C . THR A 1 144 ? -9.926 22.825 6.515 1.00 27.95 387 THR A C 1
ATOM 1107 O O . THR A 1 144 ? -11.090 22.689 6.118 1.00 24.69 387 THR A O 1
ATOM 1111 N N . LEU A 1 145 ? -8.873 22.698 5.715 1.00 22.76 388 LEU A N 1
ATOM 1112 C CA . LEU A 1 145 ? -9.031 22.227 4.339 1.00 21.27 388 LEU A CA 1
ATOM 1113 C C . LEU A 1 145 ? -8.069 21.081 4.115 1.00 23.50 388 LEU A C 1
ATOM 1114 O O . LEU A 1 145 ? -7.014 20.994 4.761 1.00 25.58 388 LEU A O 1
ATOM 1119 N N . ASN A 1 146 ? -8.428 20.184 3.173 1.00 21.60 389 ASN A N 1
ATOM 1120 C CA . ASN A 1 146 ? -7.522 19.141 2.758 1.00 18.03 389 ASN A CA 1
ATOM 1121 C C . ASN A 1 146 ? -6.932 19.538 1.411 1.00 20.84 389 ASN A C 1
ATOM 1122 O O . ASN A 1 146 ? -7.613 20.118 0.577 1.00 25.42 389 ASN A O 1
ATOM 1127 N N . ALA A 1 147 ? -5.683 19.140 1.195 1.00 21.89 390 ALA A N 1
ATOM 1128 C CA . ALA A 1 147 ? -5.009 19.457 -0.047 1.00 22.70 390 ALA A CA 1
ATOM 1129 C C . ALA A 1 147 ? -4.299 18.221 -0.534 1.00 26.57 390 ALA A C 1
ATOM 1130 O O . ALA A 1 147 ? -3.719 17.457 0.249 1.00 25.05 390 ALA A O 1
ATOM 1132 N N . VAL A 1 148 ? -4.289 18.049 -1.851 1.00 22.21 391 VAL A N 1
ATOM 1133 C CA . VAL A 1 148 ? -3.374 17.115 -2.466 1.00 24.08 391 VAL A CA 1
ATOM 1134 C C . VAL A 1 148 ? -2.554 17.947 -3.433 1.00 28.07 391 VAL A C 1
ATOM 1135 O O . VAL A 1 148 ? -3.111 18.556 -4.359 1.00 26.14 391 VAL A O 1
ATOM 1139 N N . PHE A 1 149 ? -1.239 17.958 -3.221 1.00 23.07 392 PHE A N 1
ATOM 1140 C CA . PHE A 1 149 ? -0.306 18.714 -4.068 1.00 24.35 392 PHE A CA 1
ATOM 1141 C C . PHE A 1 149 ? 0.324 17.756 -5.050 1.00 27.01 392 PHE A C 1
ATOM 1142 O O . PHE A 1 149 ? 0.914 16.749 -4.657 1.00 26.58 392 PHE A O 1
ATOM 1150 N N . SER A 1 150 ? 0.235 18.091 -6.328 1.00 27.22 393 SER A N 1
ATOM 1151 C CA . SER A 1 150 ? 0.746 17.215 -7.382 1.00 30.39 393 SER A CA 1
ATOM 1152 C C . SER A 1 150 ? 2.240 17.394 -7.607 1.00 32.04 393 SER A C 1
ATOM 1153 O O . SER A 1 150 ? 2.770 18.504 -7.547 1.00 31.50 393 SER A O 1
ATOM 1156 N N . ASN A 1 151 ? 2.938 16.292 -7.905 1.00 35.68 394 ASN A N 1
ATOM 1157 C CA . ASN A 1 151 ? 4.332 16.397 -8.311 1.00 37.68 394 ASN A CA 1
ATOM 1158 C C . ASN A 1 151 ? 4.491 17.133 -9.645 1.00 34.12 394 ASN A C 1
ATOM 1159 O O . ASN A 1 151 ? 5.616 17.489 -9.983 1.00 37.86 394 ASN A O 1
ATOM 1164 N N . ASP A 1 152 ? 3.398 17.311 -10.413 1.00 34.64 395 ASP A N 1
ATOM 1165 C CA . ASP A 1 152 ? 3.380 18.141 -11.612 1.00 41.17 395 ASP A CA 1
ATOM 1166 C C . ASP A 1 152 ? 2.941 19.551 -11.203 1.00 36.86 395 ASP A C 1
ATOM 1167 O O . ASP A 1 152 ? 1.775 19.737 -10.828 1.00 34.26 395 ASP A O 1
ATOM 1172 N N . PRO A 1 153 ? 3.825 20.564 -11.252 1.00 32.06 396 PRO A N 1
ATOM 1173 C CA . PRO A 1 153 ? 3.419 21.913 -10.819 1.00 30.77 396 PRO A CA 1
ATOM 1174 C C . PRO A 1 153 ? 2.341 22.543 -11.700 1.00 27.77 396 PRO A C 1
ATOM 1175 O O . PRO A 1 153 ? 1.720 23.549 -11.295 1.00 33.35 396 PRO A O 1
ATOM 1179 N N . ILE A 1 154 ? 2.134 21.993 -12.897 1.00 30.50 397 ILE A N 1
ATOM 1180 C CA . ILE A 1 154 ? 1.111 22.473 -13.819 1.00 35.23 397 ILE A CA 1
ATOM 1181 C C . ILE A 1 154 ? -0.244 21.838 -13.546 1.00 36.69 397 ILE A C 1
ATOM 1182 O O . ILE A 1 154 ? -1.264 22.359 -14.012 1.00 37.04 397 ILE A O 1
ATOM 1187 N N . ILE A 1 155 ? -0.281 20.731 -12.808 1.00 36.28 398 ILE A N 1
ATOM 1188 C CA . ILE A 1 155 ? -1.531 20.237 -12.238 1.00 33.43 398 ILE A CA 1
ATOM 1189 C C . ILE A 1 155 ? -1.821 20.906 -10.896 1.00 28.22 398 ILE A C 1
ATOM 1190 O O . ILE A 1 155 ? -2.975 21.278 -10.591 1.00 30.93 398 ILE A O 1
ATOM 1195 N N . THR A 1 156 ? -0.765 21.116 -10.122 1.00 27.10 399 THR A N 1
ATOM 1196 C CA . THR A 1 156 ? -0.744 21.981 -8.938 1.00 23.41 399 THR A CA 1
ATOM 1197 C C . THR A 1 156 ? -1.460 21.431 -7.686 1.00 25.41 399 THR A C 1
ATOM 1198 O O . THR A 1 156 ? -0.820 20.787 -6.868 1.00 27.82 399 THR A O 1
ATOM 1202 N N . ALA A 1 157 ? -2.730 21.712 -7.502 1.00 26.02 400 ALA A N 1
ATOM 1203 C CA . ALA A 1 157 ? -3.366 21.432 -6.214 1.00 23.11 400 ALA A CA 1
ATOM 1204 C C . ALA A 1 157 ? -4.818 21.015 -6.379 1.00 31.73 400 ALA A C 1
ATOM 1205 O O . ALA A 1 157 ? -5.545 21.580 -7.194 1.00 26.78 400 ALA A O 1
ATOM 1207 N N . PHE A 1 158 ? -5.266 20.106 -5.516 1.00 23.10 401 PHE A N 1
ATOM 1208 C CA . PHE A 1 158 ? -6.690 19.833 -5.325 1.00 23.88 401 PHE A CA 1
ATOM 1209 C C . PHE A 1 158 ? -6.998 20.144 -3.884 1.00 23.28 401 PHE A C 1
ATOM 1210 O O . PHE A 1 158 ? -6.268 19.695 -3.002 1.00 26.40 401 PHE A O 1
ATOM 1218 N N . ILE A 1 159 ? -8.033 20.949 -3.626 1.00 20.59 402 ILE A N 1
ATOM 1219 C CA . ILE A 1 159 ? -8.278 21.424 -2.262 1.00 20.31 402 ILE A CA 1
ATOM 1220 C C . ILE A 1 159 ? -9.749 21.252 -1.936 1.00 22.78 402 ILE A C 1
ATOM 1221 O O . ILE A 1 159 ? -10.631 21.594 -2.740 1.00 23.73 402 ILE A O 1
ATOM 1226 N N . GLY A 1 160 ? -10.040 20.811 -0.705 1.00 21.70 403 GLY A N 1
ATOM 1227 C CA . GLY A 1 160 ? -11.456 20.699 -0.368 1.00 23.27 403 GLY A CA 1
ATOM 1228 C C . GLY A 1 160 ? -11.645 20.224 1.059 1.00 23.16 403 GLY A C 1
ATOM 1229 O O . GLY A 1 160 ? -10.686 19.834 1.735 1.00 23.22 403 GLY A O 1
ATOM 1230 N N . THR A 1 161 ? -12.911 20.229 1.489 1.00 22.04 404 THR A N 1
ATOM 1231 C CA . THR A 1 161 ? -13.284 19.729 2.814 1.00 22.64 404 THR A CA 1
ATOM 1232 C C . THR A 1 161 ? -14.791 19.463 2.819 1.00 29.95 404 THR A C 1
ATOM 1233 O O . THR A 1 161 ? -15.475 19.654 1.824 1.00 25.90 404 THR A O 1
ATOM 1237 N N . ASN A 1 162 ? -15.288 19.002 3.942 1.00 24.99 405 ASN A N 1
ATOM 1238 C CA . ASN A 1 162 ? -16.710 18.788 4.165 1.00 31.06 405 ASN A CA 1
ATOM 1239 C C . ASN A 1 162 ? -17.433 20.121 4.290 1.00 27.75 405 ASN A C 1
ATOM 1240 O O . ASN A 1 162 ? -16.952 21.023 4.978 1.00 29.46 405 ASN A O 1
ATOM 1245 N N . ARG A 1 163 ? -18.657 20.216 3.779 1.00 26.99 406 ARG A N 1
ATOM 1246 C CA . ARG A 1 163 ? -19.402 21.463 3.963 1.00 28.99 406 ARG A CA 1
ATOM 1247 C C . ARG A 1 163 ? -20.458 21.284 5.055 1.00 32.96 406 ARG A C 1
ATOM 1248 O O . ARG A 1 163 ? -21.417 20.538 4.868 1.00 34.63 406 ARG A O 1
ATOM 1256 N N . VAL A 1 164 ? -20.312 21.997 6.181 1.00 31.38 407 VAL A N 1
ATOM 1257 C CA . VAL A 1 164 ? -21.356 22.022 7.203 1.00 32.84 407 VAL A CA 1
ATOM 1258 C C . VAL A 1 164 ? -22.075 23.365 7.285 1.00 35.31 407 VAL A C 1
ATOM 1259 O O . VAL A 1 164 ? -23.103 23.455 7.970 1.00 38.11 407 VAL A O 1
ATOM 1263 N N . ASN A 1 165 ? -21.542 24.423 6.684 1.00 36.64 408 ASN A N 1
ATOM 1264 C CA . ASN A 1 165 ? -22.198 25.730 6.760 1.00 38.31 408 ASN A CA 1
ATOM 1265 C C . ASN A 1 165 ? -22.041 26.401 5.412 1.00 38.50 408 ASN A C 1
ATOM 1266 O O . ASN A 1 165 ? -21.617 25.770 4.440 1.00 39.85 408 ASN A O 1
ATOM 1271 N N . GLY A 1 166 ? -22.378 27.694 5.346 1.00 38.06 409 GLY A N 1
ATOM 1272 C CA . GLY A 1 166 ? -22.359 28.398 4.086 1.00 39.05 409 GLY A CA 1
ATOM 1273 C C . GLY A 1 166 ? -21.077 29.143 3.749 1.00 40.71 409 GLY A C 1
ATOM 1274 O O . GLY A 1 166 ? -21.073 29.911 2.783 1.00 39.70 409 GLY A O 1
ATOM 1275 N N . LYS A 1 167 ? -20.001 28.966 4.518 1.00 36.01 410 LYS A N 1
ATOM 1276 C CA . LYS A 1 167 ? -18.785 29.734 4.262 1.00 38.86 410 LYS A CA 1
ATOM 1277 C C . LYS A 1 167 ? -18.106 29.296 2.967 1.00 36.37 410 LYS A C 1
ATOM 1278 O O . LYS A 1 167 ? -18.236 28.146 2.508 1.00 32.87 410 LYS A O 1
ATOM 1284 N N . ASP A 1 168 ? -17.354 30.224 2.385 1.00 30.72 411 ASP A N 1
ATOM 1285 C CA . ASP A 1 168 ? -16.514 29.895 1.235 1.00 29.64 411 ASP A CA 1
ATOM 1286 C C . ASP A 1 168 ? -15.423 28.884 1.586 1.00 32.84 411 ASP A C 1
ATOM 1287 O O . ASP A 1 168 ? -14.956 28.797 2.722 1.00 31.92 411 ASP A O 1
ATOM 1292 N N . VAL A 1 169 ? -15.036 28.101 0.594 1.00 26.07 412 VAL A N 1
ATOM 1293 C CA . VAL A 1 169 ? -13.681 27.568 0.534 1.00 25.56 412 VAL A CA 1
ATOM 1294 C C . VAL A 1 169 ? -12.808 28.686 -0.018 1.00 27.54 412 VAL A C 1
ATOM 1295 O O . VAL A 1 169 ? -13.142 29.249 -1.054 1.00 30.21 412 VAL A O 1
ATOM 1299 N N . LYS A 1 170 ? -11.695 29.012 0.652 1.00 25.26 413 LYS A N 1
ATOM 1300 C CA . LYS A 1 170 ? -10.776 30.009 0.082 1.00 24.89 413 LYS A CA 1
ATOM 1301 C C . LYS A 1 170 ? -9.347 29.781 0.557 1.00 27.31 413 LYS A C 1
ATOM 1302 O O . LYS A 1 170 ? -9.117 29.531 1.740 1.00 23.94 413 LYS A O 1
ATOM 1308 N N . THR A 1 171 ? -8.391 29.846 -0.380 1.00 24.23 414 THR A N 1
ATOM 1309 C CA . THR A 1 171 ? -6.983 29.572 -0.163 1.00 24.41 414 THR A CA 1
ATOM 1310 C C . THR A 1 171 ? -6.176 30.684 -0.818 1.00 24.02 414 THR A C 1
ATOM 1311 O O . THR A 1 171 ? -6.412 31.002 -1.998 1.00 27.49 414 THR A O 1
ATOM 1315 N N . ARG A 1 172 ? -5.194 31.215 -0.091 1.00 25.12 415 ARG A N 1
ATOM 1316 C CA . ARG A 1 172 ? -4.225 32.155 -0.668 1.00 23.26 415 ARG A CA 1
ATOM 1317 C C . ARG A 1 172 ? -3.057 31.361 -1.235 1.00 25.22 415 ARG A C 1
ATOM 1318 O O . ARG A 1 172 ? -2.561 30.395 -0.620 1.00 25.02 415 ARG A O 1
ATOM 1326 N N . LEU A 1 173 ? -2.634 31.737 -2.452 1.00 23.33 416 LEU A N 1
ATOM 1327 C CA . LEU A 1 173 ? -1.473 31.138 -3.100 1.00 23.27 416 LEU A CA 1
ATOM 1328 C C . LEU A 1 173 ? -0.479 32.247 -3.436 1.00 26.79 416 LEU A C 1
ATOM 1329 O O . LEU A 1 173 ? -0.837 33.221 -4.129 1.00 26.95 416 LEU A O 1
ATOM 1334 N N . THR A 1 174 ? 0.746 32.116 -2.920 1.00 23.27 417 THR A N 1
ATOM 1335 C CA . THR A 1 174 ? 1.842 33.040 -3.253 1.00 22.40 417 THR A CA 1
ATOM 1336 C C . THR A 1 174 ? 2.983 32.217 -3.804 1.00 23.39 417 THR A C 1
ATOM 1337 O O . THR A 1 174 ? 3.359 31.201 -3.211 1.00 25.41 417 THR A O 1
ATOM 1341 N N . ILE A 1 175 ? 3.525 32.620 -4.971 1.00 23.83 418 ILE A N 1
ATOM 1342 C CA . ILE A 1 175 ? 4.476 31.798 -5.726 1.00 28.14 418 ILE A CA 1
ATOM 1343 C C . ILE A 1 175 ? 5.799 32.541 -5.844 1.00 29.37 418 ILE A C 1
ATOM 1344 O O . ILE A 1 175 ? 5.821 33.731 -6.170 1.00 30.87 418 ILE A O 1
ATOM 1349 N N . LYS A 1 176 ? 6.911 31.839 -5.608 1.00 24.94 419 LYS A N 1
ATOM 1350 C CA . LYS A 1 176 ? 8.224 32.404 -5.864 1.00 25.61 419 LYS A CA 1
ATOM 1351 C C . LYS A 1 176 ? 8.924 31.539 -6.884 1.00 32.52 419 LYS A C 1
ATOM 1352 O O . LYS A 1 176 ? 8.935 30.313 -6.746 1.00 30.79 419 LYS A O 1
ATOM 1358 N N . PHE A 1 177 ? 9.496 32.172 -7.907 1.00 30.11 420 PHE A N 1
ATOM 1359 C CA . PHE A 1 177 ? 10.276 31.445 -8.918 1.00 28.55 420 PHE A CA 1
ATOM 1360 C C . PHE A 1 177 ? 11.741 31.702 -8.650 1.00 29.26 420 PHE A C 1
ATOM 1361 O O . PHE A 1 177 ? 12.106 32.826 -8.316 1.00 34.45 420 PHE A O 1
ATOM 1369 N N . PHE A 1 178 ? 12.593 30.677 -8.862 1.00 31.38 421 PHE A N 1
ATOM 1370 C CA . PHE A 1 178 ? 14.025 30.825 -8.614 1.00 33.30 421 PHE A CA 1
ATOM 1371 C C . PHE A 1 178 ? 14.844 30.428 -9.823 1.00 35.24 421 PHE A C 1
ATOM 1372 O O . PHE A 1 178 ? 14.552 29.423 -10.497 1.00 36.89 421 PHE A O 1
ATOM 1380 N N . ASP A 1 179 ? 15.882 31.217 -10.082 1.00 36.87 422 ASP A N 1
ATOM 1381 C CA . ASP A 1 179 ? 16.828 30.912 -11.147 1.00 40.63 422 ASP A CA 1
ATOM 1382 C C . ASP A 1 179 ? 17.835 29.866 -10.656 1.00 39.41 422 ASP A C 1
ATOM 1383 O O . ASP A 1 179 ? 17.784 29.399 -9.517 1.00 42.14 422 ASP A O 1
ATOM 1388 N N . ALA A 1 180 ? 18.689 29.413 -11.575 1.00 45.81 423 ALA A N 1
ATOM 1389 C CA . ALA A 1 180 ? 19.607 28.309 -11.293 1.00 52.58 423 ALA A CA 1
ATOM 1390 C C . ALA A 1 180 ? 20.538 28.625 -10.143 1.00 51.77 423 ALA A C 1
ATOM 1391 O O . ALA A 1 180 ? 20.935 27.723 -9.395 1.00 55.94 423 ALA A O 1
ATOM 1393 N N . SER A 1 181 ? 20.895 29.893 -9.994 1.00 47.84 424 SER A N 1
ATOM 1394 C CA . SER A 1 181 ? 21.766 30.333 -8.914 1.00 57.97 424 SER A CA 1
ATOM 1395 C C . SER A 1 181 ? 21.034 30.466 -7.583 1.00 52.60 424 SER A C 1
ATOM 1396 O O . SER A 1 181 ? 21.665 30.825 -6.585 1.00 61.59 424 SER A O 1
ATOM 1399 N N . GLY A 1 182 ? 19.724 30.237 -7.545 1.00 50.78 425 GLY A N 1
ATOM 1400 C CA . GLY A 1 182 ? 18.952 30.337 -6.315 1.00 50.07 425 GLY A CA 1
ATOM 1401 C C . GLY A 1 182 ? 18.342 31.696 -6.030 1.00 40.99 425 GLY A C 1
ATOM 1402 O O . GLY A 1 182 ? 17.811 31.903 -4.936 1.00 40.72 425 GLY A O 1
ATOM 1403 N N . LYS A 1 183 ? 18.391 32.616 -6.978 1.00 40.05 426 LYS A N 1
ATOM 1404 C CA . LYS A 1 183 ? 17.855 33.953 -6.789 1.00 38.26 426 LYS A CA 1
ATOM 1405 C C . LYS A 1 183 ? 16.421 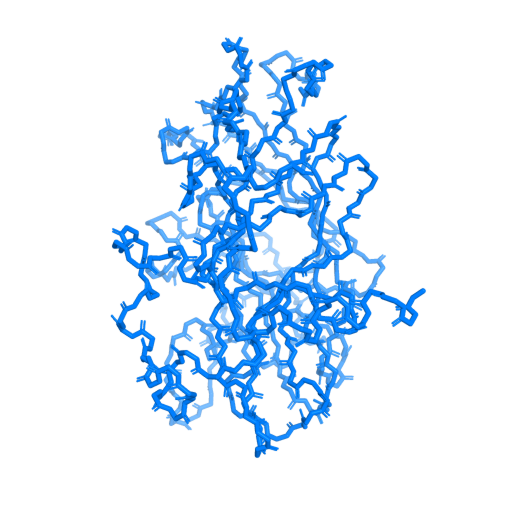34.022 -7.281 1.00 39.87 426 LYS A C 1
ATOM 1406 O O . LYS A 1 183 ? 16.103 33.573 -8.386 1.00 38.15 426 LYS A O 1
ATOM 1412 N N . GLU A 1 184 ? 15.557 34.646 -6.490 1.00 34.76 427 GLU A N 1
ATOM 1413 C CA . GLU A 1 184 ? 14.177 34.813 -6.919 1.00 33.70 427 GLU A CA 1
ATOM 1414 C C . GLU A 1 184 ? 14.128 35.610 -8.229 1.00 35.15 427 GLU A C 1
ATOM 1415 O O . GLU A 1 184 ? 14.905 36.539 -8.443 1.00 36.54 427 GLU A O 1
ATOM 1421 N N . VAL A 1 185 ? 13.206 35.220 -9.110 1.00 32.56 428 VAL A N 1
ATOM 1422 C CA . VAL A 1 185 ? 12.985 35.899 -10.384 1.00 33.35 428 VAL A CA 1
ATOM 1423 C C . VAL A 1 185 ? 11.706 36.726 -10.221 1.00 35.51 428 VAL A C 1
ATOM 1424 O O . VAL A 1 185 ? 10.629 36.164 -9.979 1.00 35.63 428 VAL A O 1
ATOM 1428 N N . LEU A 1 186 ? 11.820 38.052 -10.402 1.00 37.48 429 LEU A N 1
ATOM 1429 C CA . LEU A 1 186 ? 10.741 39.027 -10.377 1.00 40.70 429 LEU A CA 1
ATOM 1430 C C . LEU A 1 186 ? 10.681 39.787 -11.713 1.00 40.13 429 LEU A C 1
ATOM 1431 O O . LEU A 1 186 ? 11.690 39.852 -12.444 1.00 43.62 429 LEU A O 1
ATOM 1436 N N . PRO A 1 187 ? 9.506 40.315 -12.101 1.00 36.74 430 PRO A N 1
ATOM 1437 C CA . PRO A 1 187 ? 9.391 40.895 -13.441 1.00 41.23 430 PRO A CA 1
ATOM 1438 C C . PRO A 1 187 ? 10.082 42.247 -13.586 1.00 43.24 430 PRO A C 1
ATOM 1439 O O . PRO A 1 187 ? 10.163 43.046 -12.642 1.00 43.36 430 PRO A O 1
ATOM 1443 N N . ASP A 1 188 ? 10.592 42.485 -14.801 1.00 45.23 431 ASP A N 1
ATOM 1444 C CA . ASP A 1 188 ? 11.038 43.815 -15.189 1.00 44.58 431 ASP A CA 1
ATOM 1445 C C . ASP A 1 188 ? 9.856 44.748 -15.308 1.00 43.41 431 ASP A C 1
ATOM 1446 O O . ASP A 1 188 ? 8.738 44.322 -15.608 1.00 50.25 431 ASP A O 1
ATOM 1451 N N . LYS A 1 189 ? 10.153 46.047 -15.166 1.00 50.16 432 LYS A N 1
ATOM 1452 C CA . LYS A 1 189 ? 9.129 47.092 -15.137 1.00 59.53 432 LYS A CA 1
ATOM 1453 C C . LYS A 1 189 ? 8.092 46.935 -16.246 1.00 57.43 432 LYS A C 1
ATOM 1454 O O . LYS A 1 189 ? 6.881 46.959 -15.984 1.00 73.09 432 LYS A O 1
ATOM 1460 N N . ASP A 1 190 ? 8.535 46.761 -17.486 1.00 55.08 433 ASP A N 1
ATOM 1461 C CA . ASP A 1 190 ? 7.590 46.766 -18.593 1.00 56.35 433 ASP A CA 1
ATOM 1462 C C . ASP A 1 190 ? 7.272 45.368 -19.102 1.00 47.97 433 ASP A C 1
ATOM 1463 O O . ASP A 1 190 ? 6.705 45.217 -20.180 1.00 54.80 433 ASP A O 1
ATOM 1468 N N . SER A 1 191 ? 7.519 44.337 -18.297 1.00 51.17 434 SER A N 1
ATOM 1469 C CA . SER A 1 191 ? 7.284 42.960 -18.725 1.00 49.35 434 SER A CA 1
ATOM 1470 C C . SER A 1 191 ? 6.689 42.187 -17.559 1.00 45.98 434 SER A C 1
ATOM 1471 O O . SER A 1 191 ? 7.306 41.258 -17.018 1.00 43.23 434 SER A O 1
ATOM 1474 N N . PRO A 1 192 ? 5.464 42.548 -17.149 1.00 47.74 435 PRO A N 1
ATOM 1475 C CA . PRO A 1 192 ? 4.818 41.864 -16.029 1.00 38.15 435 PRO A CA 1
ATOM 1476 C C . PRO A 1 192 ? 4.630 40.378 -16.285 1.00 37.49 435 PRO A C 1
ATOM 1477 O O . PRO A 1 192 ? 4.616 39.907 -17.423 1.00 41.81 435 PRO A O 1
ATOM 1481 N N . PHE A 1 193 ? 4.534 39.640 -15.185 1.00 38.20 436 PHE A N 1
ATOM 1482 C CA . PHE A 1 193 ? 4.111 38.242 -15.234 1.00 34.89 436 PHE A CA 1
ATOM 1483 C C . PHE A 1 193 ? 2.651 38.179 -15.630 1.00 46.59 436 PHE A C 1
ATOM 1484 O O . PHE A 1 193 ? 1.830 38.984 -15.163 1.00 43.77 436 PHE A O 1
ATOM 1492 N N . ALA A 1 194 ? 2.312 37.203 -16.456 1.00 39.69 437 ALA A N 1
ATOM 1493 C CA . ALA A 1 194 ? 0.920 36.926 -16.766 1.00 39.49 437 ALA A CA 1
ATOM 1494 C C . ALA A 1 194 ? 0.626 35.460 -16.468 1.00 37.85 437 ALA A C 1
ATOM 1495 O O . ALA A 1 194 ? 1.376 34.558 -16.876 1.00 38.46 437 ALA A O 1
ATOM 1497 N N . TYR A 1 195 ? -0.493 35.220 -15.808 1.00 33.54 438 TYR A N 1
ATOM 1498 C CA . TYR A 1 195 ? -0.868 33.860 -15.461 1.00 32.15 438 TYR A CA 1
ATOM 1499 C C . TYR A 1 195 ? -2.352 33.663 -15.694 1.00 33.58 438 TYR A C 1
ATOM 1500 O O . TYR A 1 195 ? -3.126 34.624 -15.706 1.00 36.49 438 TYR A O 1
ATOM 1509 N N . ALA A 1 196 ? -2.724 32.411 -15.948 1.00 32.34 439 ALA A N 1
ATOM 1510 C CA . ALA A 1 196 ? -4.094 32.083 -16.290 1.00 35.31 439 ALA A CA 1
ATOM 1511 C C . ALA A 1 196 ? -4.933 31.895 -15.031 1.00 32.52 439 ALA A C 1
ATOM 1512 O O . ALA A 1 196 ? -4.467 31.379 -14.008 1.00 35.70 439 ALA A O 1
ATOM 1514 N N . LEU A 1 197 ? -6.202 32.260 -15.120 1.00 34.31 440 LEU A N 1
ATOM 1515 C CA . LEU A 1 197 ? -7.169 31.924 -14.085 1.00 31.69 440 LEU A CA 1
ATOM 1516 C C . LEU A 1 197 ? -8.234 31.245 -14.925 1.00 35.56 440 LEU A C 1
ATOM 1517 O O . LEU A 1 197 ? -8.982 31.917 -15.653 1.00 41.22 440 LEU A O 1
ATOM 1522 N N . SER A 1 198 ? -8.258 29.920 -14.889 1.00 40.39 441 SER A N 1
ATOM 1523 C CA . SER A 1 198 ? -9.043 29.129 -15.818 1.00 43.70 441 SER A CA 1
ATOM 1524 C C . SER A 1 198 ? -10.034 28.237 -15.097 1.00 32.67 441 SER A C 1
ATOM 1525 O O . SER A 1 198 ? -10.018 28.112 -13.865 1.00 36.53 441 SER A O 1
ATOM 1528 N N . SER A 1 199 ? -10.911 27.656 -15.915 1.00 40.89 442 SER A N 1
ATOM 1529 C CA . SER A 1 199 ? -11.816 26.616 -15.471 1.00 45.79 442 SER A CA 1
ATOM 1530 C C . SER A 1 199 ? -12.621 27.083 -14.257 1.00 32.71 442 SER A C 1
ATOM 1531 O O . SER A 1 199 ? -12.741 26.380 -13.227 1.00 39.08 442 SER A O 1
ATOM 1534 N N . LEU A 1 200 ? -13.113 28.325 -14.283 1.00 37.85 443 LEU A N 1
ATOM 1535 C CA . LEU A 1 200 ? -13.866 28.795 -13.109 1.00 34.30 443 LEU A CA 1
ATOM 1536 C C . LEU A 1 200 ? -15.342 28.559 -13.410 1.00 45.50 443 LEU A C 1
ATOM 1537 O O . LEU A 1 200 ? -16.064 29.446 -13.876 1.00 44.12 443 LEU A O 1
ATOM 1542 N N . ASN A 1 201 ? -15.773 27.317 -13.195 1.00 38.37 444 ASN A N 1
ATOM 1543 C CA . ASN A 1 201 ? -17.142 26.938 -13.504 1.00 42.93 444 ASN A CA 1
ATOM 1544 C C . ASN A 1 201 ? -18.100 27.454 -12.427 1.00 46.57 444 ASN A C 1
ATOM 1545 O O . ASN A 1 201 ? -17.720 27.727 -11.285 1.00 40.12 444 ASN A O 1
ATOM 1550 N N . SER A 1 202 ? -19.375 27.524 -12.791 1.00 54.04 445 SER A N 1
ATOM 1551 C CA . SER A 1 202 ? -20.400 28.036 -11.898 1.00 43.81 445 SER A CA 1
ATOM 1552 C C . SER A 1 202 ? -21.741 27.405 -12.227 1.00 48.43 445 SER A C 1
ATOM 1553 O O . SER A 1 202 ? -22.105 27.258 -13.402 1.00 52.96 445 SER A O 1
ATOM 1556 N N . SER A 1 203 ? -22.464 27.035 -11.175 1.00 50.62 446 SER A N 1
ATOM 1557 C CA . SER A 1 203 ? -23.805 26.487 -11.268 1.00 53.63 446 SER A CA 1
ATOM 1558 C C . SER A 1 203 ? -24.803 27.374 -10.530 1.00 45.29 446 SER A C 1
ATOM 1559 O O . SER A 1 203 ? -25.912 26.940 -10.218 1.00 55.42 446 SER A O 1
ATOM 1562 N N . LEU A 1 204 ? -24.428 28.628 -10.278 1.00 56.06 447 LEU A N 1
ATOM 1563 C CA . LEU A 1 204 ? -25.177 29.509 -9.391 1.00 48.10 447 LEU A CA 1
ATOM 1564 C C . LEU A 1 204 ? -26.543 29.859 -9.971 1.00 56.49 447 LEU A C 1
ATOM 1565 O O . LEU A 1 204 ? -26.662 30.239 -11.141 1.00 62.18 447 LEU A O 1
ATOM 1570 N N . THR A 1 205 ? -27.567 29.748 -9.132 1.00 56.71 448 THR A N 1
ATOM 1571 C CA . THR A 1 205 ? -28.916 30.166 -9.479 1.00 61.05 448 THR A CA 1
ATOM 1572 C C . THR A 1 205 ? -29.522 30.852 -8.261 1.00 68.86 448 THR A C 1
ATOM 1573 O O . THR A 1 205 ? -28.889 30.960 -7.208 1.00 66.38 448 THR A O 1
ATOM 1577 N N . ASN A 1 206 ? -30.763 31.332 -8.385 1.00 69.29 449 ASN A N 1
ATOM 1578 C CA . ASN A 1 206 ? -31.399 31.839 -7.178 1.00 72.37 449 ASN A CA 1
ATOM 1579 C C . ASN A 1 206 ? -31.738 30.704 -6.211 1.00 65.92 449 ASN A C 1
ATOM 1580 O O . ASN A 1 206 ? -31.774 30.925 -4.997 1.00 74.88 449 ASN A O 1
ATOM 1585 N N . LYS A 1 207 ? -31.937 29.478 -6.703 1.00 64.55 450 LYS A N 1
ATOM 1586 C CA . LYS A 1 207 ? -32.227 28.376 -5.786 1.00 66.04 450 LYS A CA 1
ATOM 1587 C C . LYS A 1 207 ? -30.983 27.894 -5.029 1.00 64.24 450 LYS A C 1
ATOM 1588 O O . LYS A 1 207 ? -31.109 27.384 -3.911 1.00 71.15 450 LYS A O 1
ATOM 1594 N N . GLY A 1 208 ? -29.793 28.045 -5.610 1.00 53.61 451 GLY A N 1
ATOM 1595 C CA . GLY A 1 208 ? -28.553 27.530 -5.045 1.00 51.83 451 GLY A CA 1
ATOM 1596 C C . GLY A 1 208 ? -27.428 27.380 -6.054 1.00 47.32 451 GLY A C 1
ATOM 1597 O O . GLY A 1 208 ? -27.153 28.293 -6.836 1.00 59.17 451 GLY A O 1
ATOM 1598 N N . GLY A 1 209 ? -26.745 26.241 -6.036 1.00 48.07 452 GLY A N 1
ATOM 1599 C CA . GLY A 1 209 ? -25.542 26.089 -6.827 1.00 43.05 452 GLY A CA 1
ATOM 1600 C C . GLY A 1 209 ? -24.337 26.774 -6.177 1.00 55.66 452 GLY A C 1
ATOM 1601 O O . GLY A 1 209 ? -24.389 27.281 -5.046 1.00 47.20 452 GLY A O 1
ATOM 1602 N N . HIS A 1 210 ? -23.234 26.795 -6.919 1.00 48.57 453 HIS A N 1
ATOM 1603 C CA . HIS A 1 210 ? -21.993 27.346 -6.380 1.00 44.46 453 HIS A CA 1
ATOM 1604 C C . HIS A 1 210 ? -21.112 27.790 -7.531 1.00 35.60 453 HIS A C 1
ATOM 1605 O O . HIS A 1 210 ? -21.281 27.340 -8.667 1.00 50.32 453 HIS A O 1
ATOM 1612 N N . ALA A 1 211 ? -20.118 28.624 -7.223 1.00 45.78 454 ALA A N 1
ATOM 1613 C CA . ALA A 1 211 ? -19.161 29.030 -8.251 1.00 40.92 454 ALA A CA 1
ATOM 1614 C C . ALA A 1 211 ? -17.743 28.953 -7.704 1.00 41.04 454 ALA A C 1
ATOM 1615 O O . ALA A 1 211 ? -17.520 29.261 -6.534 1.00 37.93 454 ALA A O 1
ATOM 1617 N N . GLU A 1 212 ? -16.817 28.527 -8.564 1.00 36.03 455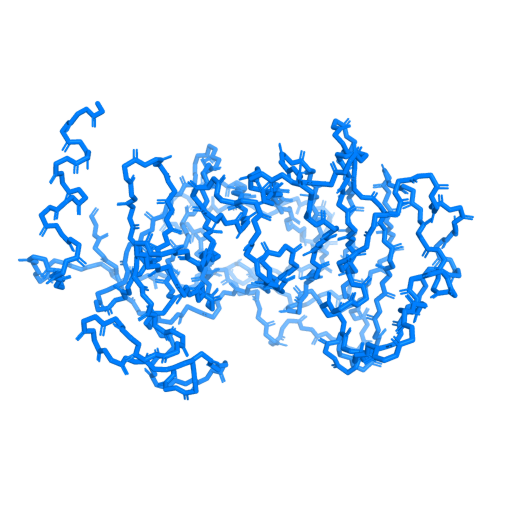 GLU A N 1
ATOM 1618 C CA . GLU A 1 212 ? -15.378 28.694 -8.325 1.00 34.23 455 GLU A CA 1
ATOM 1619 C C . GLU A 1 212 ? -14.980 30.122 -8.701 1.00 40.66 455 GLU A C 1
ATOM 1620 O O . GLU A 1 212 ? -15.493 30.681 -9.691 1.00 44.98 455 GLU A O 1
ATOM 1626 N N . PHE A 1 213 ? -14.127 30.739 -7.867 1.00 33.78 456 PHE A N 1
ATOM 1627 C CA . PHE A 1 213 ? -13.736 32.148 -8.014 1.00 41.70 456 PHE A CA 1
ATOM 1628 C C . PHE A 1 213 ? -12.250 32.334 -7.749 1.00 36.92 456 PHE A C 1
ATOM 1629 O O . PHE A 1 213 ? -11.571 31.444 -7.212 1.00 29.84 456 PHE A O 1
ATOM 1637 N N . VAL A 1 214 ? -11.754 33.523 -8.120 1.00 31.44 457 VAL A N 1
ATOM 1638 C CA . VAL A 1 214 ? -10.520 34.085 -7.609 1.00 30.64 457 VAL A CA 1
ATOM 1639 C C . VAL A 1 214 ? -10.814 35.443 -6.988 1.00 33.49 457 VAL A C 1
ATOM 1640 O O . VAL A 1 214 ? -11.823 36.074 -7.294 1.00 33.82 457 VAL A O 1
ATOM 1644 N N . SER A 1 215 ? -9.945 35.877 -6.072 1.00 32.97 458 SER A N 1
ATOM 1645 C CA . SER A 1 215 ? -10.182 37.126 -5.342 1.00 35.35 458 SER A CA 1
ATOM 1646 C C . SER A 1 215 ? -8.881 37.557 -4.674 1.00 36.20 458 SER A C 1
ATOM 1647 O O . SER A 1 215 ? -7.874 36.834 -4.715 1.00 30.96 458 SER A O 1
ATOM 1650 N N . ASP A 1 216 ? -8.937 38.716 -3.992 1.00 32.09 459 ASP A N 1
ATOM 1651 C CA . ASP A 1 216 ? -7.867 39.178 -3.111 1.00 37.40 459 ASP A CA 1
ATOM 1652 C C . ASP A 1 216 ? -6.508 39.130 -3.812 1.00 29.71 459 ASP A C 1
ATOM 1653 O O . ASP A 1 216 ? -5.511 38.615 -3.299 1.00 34.15 459 ASP A O 1
ATOM 1658 N N . PHE A 1 217 ? -6.471 39.748 -4.985 1.00 31.34 460 PHE A N 1
ATOM 1659 C CA . PHE A 1 217 ? -5.206 39.812 -5.694 1.00 37.07 460 PHE A CA 1
ATOM 1660 C C . PHE A 1 217 ? -4.228 40.616 -4.847 1.00 37.90 460 PHE A C 1
ATOM 1661 O O . PHE A 1 217 ? -4.593 41.649 -4.284 1.00 36.84 460 PHE A O 1
ATOM 1669 N N . GLY A 1 218 ? -3.038 40.060 -4.624 1.00 34.92 461 GLY A N 1
ATOM 1670 C CA . GLY A 1 218 ? -2.090 40.659 -3.713 1.00 35.62 461 GLY A CA 1
ATOM 1671 C C . GLY A 1 218 ? -1.476 41.926 -4.281 1.00 35.18 461 GLY A C 1
ATOM 1672 O O . GLY A 1 218 ? -1.813 42.421 -5.373 1.00 33.67 461 GLY A O 1
ATOM 1673 N N . ALA A 1 219 ? -0.567 42.484 -3.487 1.00 35.09 462 ALA A N 1
ATOM 1674 C CA . ALA A 1 219 ? 0.118 43.713 -3.908 1.00 36.68 462 ALA A CA 1
ATOM 1675 C C . ALA A 1 219 ? 0.711 43.497 -5.292 1.00 37.46 462 ALA A C 1
ATOM 1676 O O . ALA A 1 219 ? 1.161 42.400 -5.585 1.00 34.55 462 ALA A O 1
ATOM 1678 N N . ASN A 1 220 ? 0.655 44.523 -6.155 1.00 36.49 463 ASN A N 1
ATOM 1679 C CA . ASN A 1 220 ? 1.243 44.427 -7.502 1.00 41.07 463 ASN A CA 1
ATOM 1680 C C . ASN A 1 220 ? 0.601 43.358 -8.394 1.00 36.45 463 ASN A C 1
ATOM 1681 O O . ASN A 1 220 ? 1.134 43.088 -9.488 1.00 41.01 463 ASN A O 1
ATOM 1686 N N . ASN A 1 221 ? -0.528 42.759 -7.989 1.00 33.01 464 ASN A N 1
ATOM 1687 C CA . ASN A 1 221 ? -1.277 41.830 -8.842 1.00 36.38 464 ASN A CA 1
ATOM 1688 C C . ASN A 1 221 ? -2.631 42.415 -9.241 1.00 37.67 464 ASN A C 1
ATOM 1689 O O . ASN A 1 221 ? -3.246 43.169 -8.492 1.00 40.84 464 ASN A O 1
ATOM 1694 N N . ALA A 1 222 ? -3.126 42.042 -10.416 1.00 37.85 465 ALA A N 1
ATOM 1695 C CA . ALA A 1 222 ? -4.474 42.464 -10.791 1.00 38.76 465 ALA A CA 1
ATOM 1696 C C . ALA A 1 222 ? -5.145 41.432 -11.689 1.00 45.87 465 ALA A C 1
ATOM 1697 O O . ALA A 1 222 ? -4.491 40.778 -12.515 1.00 42.02 465 ALA A O 1
ATOM 1699 N N . PHE A 1 223 ? -6.470 41.321 -11.536 1.00 37.45 466 PHE A N 1
ATOM 1700 C CA . PHE A 1 223 ? -7.297 40.525 -12.430 1.00 38.33 466 PHE A CA 1
ATOM 1701 C C . PHE A 1 223 ? -7.666 41.337 -13.679 1.00 42.73 466 PHE A C 1
ATOM 1702 O O . PHE A 1 223 ? -7.966 42.534 -13.605 1.00 45.80 466 PHE A O 1
ATOM 1710 N N . LYS A 1 224 ? -7.679 40.673 -14.829 1.00 42.61 467 LYS A N 1
ATOM 1711 C CA . LYS A 1 224 ? -8.069 41.301 -16.088 1.00 42.85 467 LYS A CA 1
ATOM 1712 C C . LYS A 1 224 ? -9.110 40.441 -16.798 1.00 48.07 467 LYS A C 1
ATOM 1713 O O . LYS A 1 224 ? -8.931 39.227 -16.912 1.00 46.21 467 LYS A O 1
ATOM 1719 N N . TYR A 1 225 ? -10.178 41.075 -17.298 1.00 40.74 468 TYR A N 1
ATOM 1720 C CA . TYR A 1 225 ? -11.296 40.387 -17.940 1.00 45.32 468 TYR A CA 1
ATOM 1721 C C . TYR A 1 225 ? -10.916 39.945 -19.355 1.00 45.10 468 TYR A C 1
ATOM 1722 O O . TYR A 1 225 ? -10.213 40.661 -20.075 1.00 56.58 468 TYR A O 1
ATOM 1731 N N . ILE A 1 226 ? -11.379 38.754 -19.748 1.00 47.55 469 ILE A N 1
ATOM 1732 C CA . ILE A 1 226 ? -11.285 38.306 -21.136 1.00 46.13 469 ILE A CA 1
ATOM 1733 C C . ILE A 1 226 ? -12.634 38.506 -21.793 1.00 45.47 469 ILE A C 1
ATOM 1734 O O . ILE A 1 226 ? -13.659 38.088 -21.243 1.00 46.92 469 ILE A O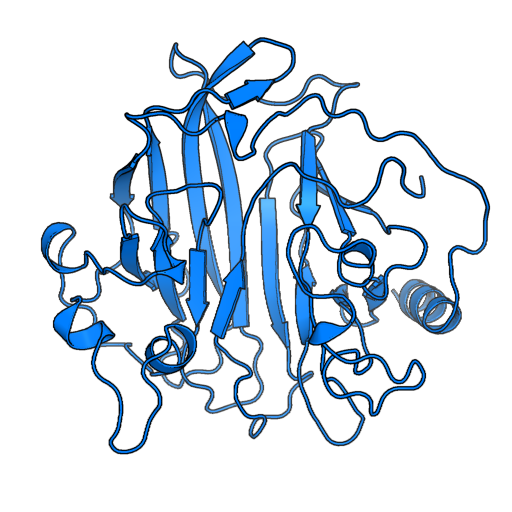 1
ATOM 1739 N N . ASN A 1 227 ? -12.644 39.128 -22.982 1.00 47.02 470 ASN A N 1
ATOM 1740 C CA . ASN A 1 227 ? -13.921 39.426 -23.617 1.00 52.93 470 ASN A CA 1
ATOM 1741 C C . ASN A 1 227 ? -14.685 38.148 -23.932 1.00 52.47 470 ASN A C 1
ATOM 1742 O O . ASN A 1 227 ? -14.127 37.189 -24.478 1.00 56.85 470 ASN A O 1
ATOM 1747 N N . GLY A 1 228 ? -15.976 38.144 -23.575 1.00 56.01 471 GLY A N 1
ATOM 1748 C CA . GLY A 1 228 ? -16.842 37.002 -23.744 1.00 55.53 471 GLY A CA 1
ATOM 1749 C C . GLY A 1 228 ? -16.787 36.010 -22.610 1.00 57.16 471 GLY A C 1
ATOM 1750 O O . GLY A 1 228 ? -17.578 35.058 -22.603 1.00 61.99 471 GLY A O 1
ATOM 1751 N N . SER A 1 229 ? -15.899 36.209 -21.638 1.00 58.23 472 SER A N 1
ATOM 1752 C CA . SER A 1 229 ? -15.840 35.317 -20.483 1.00 50.20 472 SER A CA 1
ATOM 1753 C C . SER A 1 229 ? -17.008 35.619 -19.554 1.00 55.49 472 SER A C 1
ATOM 1754 O O . SER A 1 229 ? -17.520 36.751 -19.496 1.00 53.70 472 SER A O 1
ATOM 1757 N N . TYR A 1 230 ? -17.470 34.587 -18.863 1.00 51.91 473 TYR A N 1
ATOM 1758 C CA . TYR A 1 230 ? -18.562 34.773 -17.920 1.00 48.13 473 TYR A CA 1
ATOM 1759 C C . TYR A 1 230 ? -18.062 35.161 -16.550 1.00 50.19 473 TYR A C 1
ATOM 1760 O O . TYR A 1 230 ? -18.883 35.502 -15.691 1.00 50.01 473 TYR A O 1
ATOM 1769 N N . VAL A 1 231 ? -16.743 35.133 -16.370 1.00 52.85 474 VAL A N 1
ATOM 1770 C CA . VAL A 1 231 ? -16.071 35.409 -15.102 1.00 44.78 474 VAL A CA 1
ATOM 1771 C C . VAL A 1 231 ? -15.759 36.894 -15.049 1.00 46.81 474 VAL A C 1
ATOM 1772 O O . VAL A 1 231 ? -14.994 37.404 -15.882 1.00 48.50 474 VAL A O 1
ATOM 1776 N N . LYS A 1 232 ? -16.349 37.593 -14.083 1.00 44.56 475 LYS A N 1
ATOM 1777 C CA . LYS A 1 232 ? -16.217 39.046 -13.978 1.00 51.94 475 LYS A CA 1
ATOM 1778 C C . LYS A 1 232 ? -16.451 39.431 -12.526 1.00 44.33 475 LYS A C 1
ATOM 1779 O O . LYS A 1 232 ? -17.001 38.654 -11.748 1.00 48.50 475 LYS A O 1
ATOM 1785 N N . LYS A 1 233 ? -15.992 40.629 -12.165 1.00 47.25 476 LYS A N 1
ATOM 1786 C CA . LYS A 1 233 ? -16.015 41.063 -10.768 1.00 44.74 476 LYS A CA 1
ATOM 1787 C C . LYS A 1 233 ? -17.434 41.283 -10.251 1.00 53.0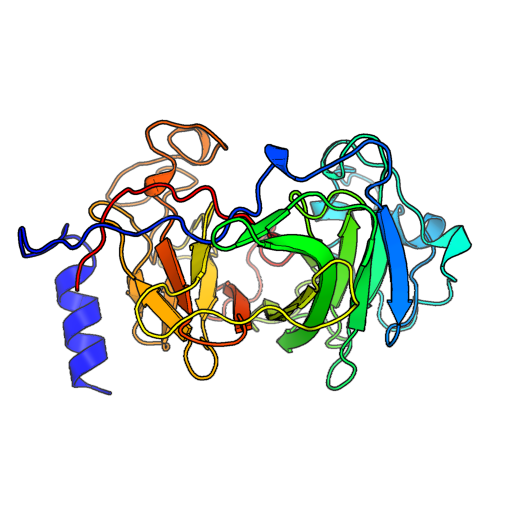2 476 LYS A C 1
ATOM 1788 O O . LYS A 1 233 ? -18.231 41.982 -10.876 1.00 56.62 476 LYS A O 1
ATOM 1794 N N . GLN A 1 234 ? -17.736 40.697 -9.096 1.00 50.01 477 GLN A N 1
ATOM 1795 C CA . GLN A 1 234 ? -19.057 40.771 -8.492 1.00 54.42 477 GLN A CA 1
ATOM 1796 C C . GLN A 1 234 ? -19.076 41.776 -7.350 1.00 52.87 477 GLN A C 1
ATOM 1797 O O . GLN A 1 234 ? -18.041 42.295 -6.921 1.00 54.21 477 GLN A O 1
ATOM 1803 N N . ALA A 1 235 ? -20.282 42.010 -6.825 1.00 60.95 478 ALA A N 1
ATOM 1804 C CA . ALA A 1 235 ? -20.438 43.006 -5.774 1.00 59.40 478 ALA A CA 1
ATOM 1805 C C . ALA A 1 235 ? -19.657 42.629 -4.531 1.00 56.95 478 ALA A C 1
ATOM 1806 O O . ALA A 1 235 ? -19.266 43.510 -3.757 1.00 58.82 478 ALA A O 1
ATOM 1808 N N . ASP A 1 236 ? -19.403 41.334 -4.331 1.00 51.43 479 ASP A N 1
ATOM 1809 C CA . ASP A 1 236 ? -18.681 40.873 -3.154 1.00 54.83 479 ASP A CA 1
ATOM 1810 C C . ASP A 1 236 ? -17.163 40.928 -3.326 1.00 48.87 479 ASP A C 1
ATOM 1811 O O . ASP A 1 236 ? -16.436 40.461 -2.436 1.00 49.24 479 ASP A O 1
ATOM 1816 N N . GLY A 1 237 ? -16.667 41.487 -4.442 1.00 52.74 480 GLY A N 1
ATOM 1817 C CA . GLY A 1 237 ? -15.248 41.679 -4.645 1.00 47.53 480 GLY A CA 1
ATOM 1818 C C . GLY A 1 237 ? -14.550 40.502 -5.282 1.00 48.52 480 GLY A C 1
ATOM 1819 O O . GLY A 1 237 ? -13.354 40.592 -5.590 1.00 52.91 480 GLY A O 1
ATOM 1820 N N . LYS A 1 238 ? -15.264 39.412 -5.508 1.00 45.83 481 LYS A N 1
ATOM 1821 C CA . LYS A 1 238 ? -14.713 38.214 -6.109 1.00 46.22 481 LYS A CA 1
ATOM 1822 C C . LYS A 1 238 ? -15.037 38.156 -7.601 1.00 48.26 481 LYS A C 1
ATOM 1823 O O . LYS A 1 238 ? -15.957 38.815 -8.102 1.00 41.32 481 LYS A O 1
ATOM 1829 N N . PHE A 1 239 ? -14.298 37.318 -8.302 1.00 35.67 482 PHE A N 1
ATOM 1830 C CA . PHE A 1 239 ? -14.416 37.170 -9.742 1.00 45.58 482 PHE A CA 1
ATOM 1831 C C . PHE A 1 239 ? -14.942 35.760 -10.012 1.00 44.73 482 PHE A C 1
ATOM 1832 O O . PHE A 1 239 ? -14.243 34.779 -9.741 1.00 39.51 482 PHE A O 1
ATOM 1840 N N . TYR A 1 240 ? -16.169 35.661 -10.520 1.00 42.70 483 TYR A N 1
ATOM 1841 C CA . TYR A 1 240 ? -16.750 34.387 -10.911 1.00 39.65 483 TYR A CA 1
ATOM 1842 C C . TYR A 1 240 ? -17.960 34.626 -11.796 1.00 51.87 483 TYR A C 1
ATOM 1843 O O . TYR A 1 240 ? -18.394 35.765 -12.005 1.00 59.97 483 TYR A O 1
ATOM 1852 N N . SER A 1 241 ? -18.512 33.533 -12.316 1.00 45.28 484 SER A N 1
ATOM 1853 C CA . SER A 1 241 ? -19.748 33.644 -13.082 1.00 47.12 484 SER A CA 1
ATOM 1854 C C . SER A 1 241 ? -20.922 33.585 -12.126 1.00 49.75 484 SER A C 1
ATOM 1855 O O . SER A 1 241 ? -21.110 32.558 -11.452 1.00 47.09 484 SER A O 1
ATOM 1858 N N . PRO A 1 242 ? -21.735 34.638 -12.041 1.00 54.26 485 PRO A N 1
ATOM 1859 C CA . PRO A 1 242 ? -22.899 34.617 -11.148 1.00 59.44 485 PRO A CA 1
ATOM 1860 C C . PRO A 1 242 ? -24.063 33.791 -11.664 1.00 56.88 485 PRO A C 1
ATOM 1861 O O . PRO A 1 242 ? -25.092 33.735 -10.990 1.00 57.65 485 PRO A O 1
ATOM 1865 N N . GLU A 1 243 ? -23.939 33.129 -12.810 1.00 60.76 486 GLU A N 1
ATOM 1866 C CA . GLU A 1 243 ? -25.033 32.319 -13.315 1.00 67.80 486 GLU A CA 1
ATOM 1867 C C . GLU A 1 243 ? -24.505 30.992 -13.842 1.00 57.69 486 GLU A C 1
ATOM 1868 O O . GLU A 1 243 ? -23.301 30.815 -14.073 1.00 56.01 486 GLU A O 1
ATOM 1874 N N . ASP A 1 244 ? -25.443 30.061 -14.012 1.00 52.03 487 ASP A N 1
ATOM 1875 C CA . ASP A 1 244 ? -25.149 28.661 -14.283 1.00 61.45 487 ASP A CA 1
ATOM 1876 C C . ASP A 1 244 ? -24.649 28.504 -15.705 1.00 60.75 487 ASP A C 1
ATOM 1877 O O . ASP A 1 244 ? -25.401 28.730 -16.663 1.00 58.35 487 ASP A O 1
ATOM 1882 N N . ILE A 1 245 ? -23.365 28.174 -15.846 1.00 49.68 488 ILE A N 1
ATOM 1883 C CA . ILE A 1 245 ? -22.814 27.675 -17.102 1.00 58.17 488 ILE A CA 1
ATOM 1884 C C . ILE A 1 245 ? -22.479 26.186 -17.002 1.00 51.83 488 ILE A C 1
ATOM 1885 O O . ILE A 1 245 ? -21.745 25.656 -17.839 1.00 53.36 488 ILE A O 1
ATOM 1890 N N . ASP A 1 246 ? -23.037 25.493 -16.010 1.00 54.25 489 ASP A N 1
ATOM 1891 C CA . ASP A 1 246 ? -22.694 24.099 -15.774 1.00 45.66 489 ASP A CA 1
ATOM 1892 C C . ASP A 1 246 ? -23.803 23.116 -16.106 1.00 46.94 489 ASP A C 1
ATOM 1893 O O . ASP A 1 246 ? -23.527 22.070 -16.707 1.00 57.83 489 ASP A O 1
ATOM 1898 N N . TYR A 1 247 ? -25.057 23.420 -15.770 1.00 55.89 490 TYR A N 1
ATOM 1899 C CA . TYR A 1 247 ? -26.150 22.478 -15.961 1.00 51.96 490 TYR A CA 1
ATOM 1900 C C . TYR A 1 247 ? -27.229 22.987 -16.921 1.00 55.12 490 TYR A C 1
ATOM 1901 O O . TYR A 1 247 ? -28.303 22.374 -16.995 1.00 58.86 490 TYR A O 1
ATOM 1910 N N . GLY A 1 248 ? -26.999 24.098 -17.629 1.00 53.63 491 GLY A N 1
ATOM 1911 C CA . GLY A 1 248 ? -27.907 24.545 -18.689 1.00 58.98 491 GLY A CA 1
ATOM 1912 C C . GLY A 1 248 ? -29.159 25.310 -18.285 1.00 61.69 491 GLY A C 1
ATOM 1913 O O . GLY A 1 248 ? -30.005 25.591 -19.160 1.00 58.81 491 GLY A O 1
ATOM 1914 N N . THR A 1 249 ? -29.319 25.659 -17.009 1.00 58.79 492 THR A N 1
ATOM 1915 C CA . THR A 1 249 ? -30.487 26.388 -16.527 1.00 60.60 492 THR A CA 1
ATOM 1916 C C . THR A 1 249 ? -30.320 27.902 -16.594 1.00 70.20 492 THR A C 1
ATOM 1917 O O . THR A 1 249 ? -31.281 28.628 -16.325 1.00 74.49 492 THR A O 1
ATOM 1921 N N . GLY A 1 250 ? -29.144 28.400 -16.956 1.00 64.95 493 GLY A N 1
ATOM 1922 C CA . GLY A 1 250 ? -28.896 29.820 -16.914 1.00 65.73 493 GLY A CA 1
ATOM 1923 C C . GLY A 1 250 ? -29.324 30.480 -18.198 1.00 67.08 493 GLY A C 1
ATOM 1924 O O . GLY A 1 250 ? -29.642 29.806 -19.182 1.00 73.65 493 GLY A O 1
ATOM 1925 N N . PRO A 1 251 ? -29.350 31.816 -18.221 1.00 73.08 494 PRO A N 1
ATOM 1926 C CA . PRO A 1 251 ? -29.767 32.512 -19.449 1.00 71.47 494 PRO A CA 1
ATOM 1927 C C . PRO A 1 251 ? -29.021 32.051 -20.686 1.00 71.91 494 PRO A C 1
ATOM 1928 O O . PRO A 1 251 ? -29.610 32.003 -21.775 1.00 76.28 494 PRO A O 1
ATOM 1932 N N . SER A 1 252 ? -27.745 31.697 -20.558 1.00 68.14 495 SER A N 1
ATOM 1933 C CA . SER A 1 252 ? -27.003 31.235 -21.724 1.00 63.29 495 SER A CA 1
ATOM 1934 C C . SER A 1 252 ? -27.358 29.806 -22.106 1.00 57.00 495 SER A C 1
ATOM 1935 O O . SER A 1 252 ? -27.055 29.389 -23.231 1.00 64.11 495 SER A O 1
ATOM 1938 N N . GLY A 1 253 ? -28.008 29.063 -21.214 1.00 57.19 496 GLY A N 1
ATOM 1939 C CA . GLY A 1 253 ? -28.264 27.644 -21.417 1.00 64.07 496 GLY A CA 1
ATOM 1940 C C . GLY A 1 253 ? -27.055 26.725 -21.523 1.00 67.07 496 GLY A C 1
ATOM 1941 O O . GLY A 1 253 ? -27.212 25.547 -21.877 1.00 67.66 496 GLY A O 1
ATOM 1942 N N . LEU A 1 254 ? -25.853 27.233 -21.216 1.00 60.35 497 LEU A N 1
ATOM 1943 C CA . LEU A 1 254 ? -24.620 26.476 -21.396 1.00 65.04 497 LEU A CA 1
ATOM 1944 C C . LEU A 1 254 ? -24.506 25.360 -20.361 1.00 60.94 497 LEU A C 1
ATOM 1945 O O . LEU A 1 254 ? -25.019 25.464 -19.240 1.00 54.58 497 LEU A O 1
ATOM 1950 N N . LYS A 1 255 ? -23.820 24.284 -20.757 1.00 63.32 498 LYS A N 1
ATOM 1951 C CA . LYS A 1 255 ? -23.494 23.161 -19.888 1.00 61.49 498 LYS A CA 1
ATOM 1952 C C . LYS A 1 255 ? -21.978 23.009 -19.767 1.00 48.83 498 LYS A C 1
ATOM 1953 O O . LYS A 1 255 ? -21.211 23.458 -20.627 1.00 49.53 498 LYS A O 1
ATOM 1959 N N . ASN A 1 256 ? -21.541 22.388 -18.662 1.00 48.64 499 ASN A N 1
ATOM 1960 C CA . ASN A 1 256 ? -20.112 22.262 -18.426 1.00 45.53 499 ASN A CA 1
ATOM 1961 C C . ASN A 1 256 ? -19.388 21.636 -19.603 1.00 47.95 499 ASN A C 1
ATOM 1962 O O . ASN A 1 256 ? -18.286 22.068 -19.953 1.00 50.07 499 ASN A O 1
ATOM 1967 N N . SER A 1 257 ? -19.980 20.601 -20.211 1.00 49.20 500 SER A N 1
ATOM 1968 C CA . SER A 1 257 ? -19.345 19.963 -21.360 1.00 57.93 500 SER A CA 1
ATOM 1969 C C . SER A 1 257 ? -19.225 20.904 -22.563 1.00 55.40 500 SER A C 1
ATOM 1970 O O . SER A 1 257 ? -18.443 20.613 -23.471 1.00 56.63 500 SER A O 1
ATOM 1973 N N . ASP A 1 258 ? -19.930 22.042 -22.577 1.00 55.81 501 ASP A N 1
ATOM 1974 C CA . ASP A 1 258 ? -19.838 22.959 -23.712 1.00 56.90 501 ASP A CA 1
ATOM 1975 C C . ASP A 1 258 ? -18.592 23.833 -23.707 1.00 55.33 501 ASP A C 1
ATOM 1976 O O . ASP A 1 258 ? -18.362 24.525 -24.705 1.00 59.79 501 ASP A O 1
ATOM 1981 N N . TRP A 1 259 ? -17.808 23.864 -22.617 1.00 48.74 502 TRP A N 1
ATOM 1982 C CA . TRP A 1 259 ? -16.671 24.784 -22.541 1.00 50.00 502 TRP A CA 1
ATOM 1983 C C . TRP A 1 259 ? -15.569 24.313 -21.584 1.00 52.04 502 TRP A C 1
ATOM 1984 O O . TRP A 1 259 ? -14.390 24.566 -21.839 1.00 50.56 502 TRP A O 1
ATOM 1995 N N . ASP A 1 260 ? -15.940 23.632 -20.490 1.00 49.98 503 ASP A N 1
ATOM 1996 C CA . ASP A 1 260 ? -15.029 23.416 -19.346 1.00 51.74 503 ASP A CA 1
ATOM 1997 C C . ASP A 1 260 ? -14.181 22.173 -19.598 1.00 51.93 503 ASP A C 1
ATOM 1998 O O . ASP A 1 260 ? -14.390 21.088 -19.057 1.00 51.52 503 ASP A O 1
ATOM 2003 N N . ALA A 1 261 ? -13.229 22.351 -20.487 1.00 53.38 504 ALA A N 1
ATOM 2004 C CA . ALA A 1 261 ? -12.229 21.342 -20.753 1.00 53.32 504 ALA A CA 1
ATOM 2005 C C . ALA A 1 261 ? -10.976 22.106 -21.128 1.00 58.40 504 ALA A C 1
ATOM 2006 O O . ALA A 1 261 ? -11.056 23.169 -21.746 1.00 60.01 504 ALA A O 1
ATOM 2008 N N . VAL A 1 262 ? -9.832 21.599 -20.700 1.00 57.12 505 VAL A N 1
ATOM 2009 C CA . VAL A 1 262 ? -8.580 22.195 -21.119 1.00 57.19 505 VAL A CA 1
ATOM 2010 C C . VAL A 1 262 ? -8.427 22.020 -22.618 1.00 61.89 505 VAL A C 1
ATOM 2011 O O . VAL A 1 262 ? -8.595 20.916 -23.154 1.00 65.52 505 VAL A O 1
ATOM 2015 N N . GLY A 1 263 ? -8.117 23.114 -23.305 1.00 62.57 506 GLY A N 1
ATOM 2016 C CA . GLY A 1 263 ? -8.006 23.085 -24.736 1.00 54.82 506 GLY A CA 1
ATOM 2017 C C . GLY A 1 263 ? -9.280 23.382 -25.491 1.00 65.74 506 GLY A C 1
ATOM 2018 O O . GLY A 1 263 ? -9.256 23.367 -26.721 1.00 68.85 506 GLY A O 1
ATOM 2019 N N . HIS A 1 264 ? -10.394 23.635 -24.806 1.00 59.65 507 HIS A N 1
ATOM 2020 C CA . HIS A 1 264 ? -11.651 23.841 -25.517 1.00 64.93 507 HIS A CA 1
ATOM 2021 C C . HIS A 1 264 ? -11.654 25.222 -26.153 1.00 59.96 507 HIS A C 1
ATOM 2022 O O . HIS A 1 264 ? -11.115 26.179 -25.579 1.00 56.53 507 HIS A O 1
ATOM 2029 N N . LYS A 1 265 ? -12.227 25.312 -27.365 1.00 62.72 508 LYS A N 1
ATOM 2030 C CA . LYS A 1 265 ? -12.384 26.612 -28.007 1.00 66.00 508 LYS A CA 1
ATOM 2031 C C . LYS A 1 265 ? -13.177 27.573 -27.133 1.00 65.81 508 LYS A C 1
ATOM 2032 O O . LYS A 1 265 ? -12.992 28.789 -27.225 1.00 68.78 508 LYS A O 1
ATOM 2038 N N . ASN A 1 266 ? -14.031 27.055 -26.256 1.00 61.25 509 ASN A N 1
ATOM 2039 C CA . ASN A 1 266 ? -14.878 27.877 -25.412 1.00 50.30 509 ASN A CA 1
ATOM 2040 C C . ASN A 1 266 ? -14.346 27.981 -23.986 1.00 57.09 509 ASN A C 1
ATOM 2041 O O . ASN A 1 266 ? -15.073 28.434 -23.093 1.00 56.34 509 ASN A O 1
ATOM 2046 N N . ALA A 1 267 ? -13.094 27.577 -23.759 1.00 51.89 510 ALA A N 1
ATOM 2047 C CA . ALA A 1 267 ? -12.585 27.513 -22.398 1.00 48.99 510 ALA A CA 1
ATOM 2048 C C . ALA A 1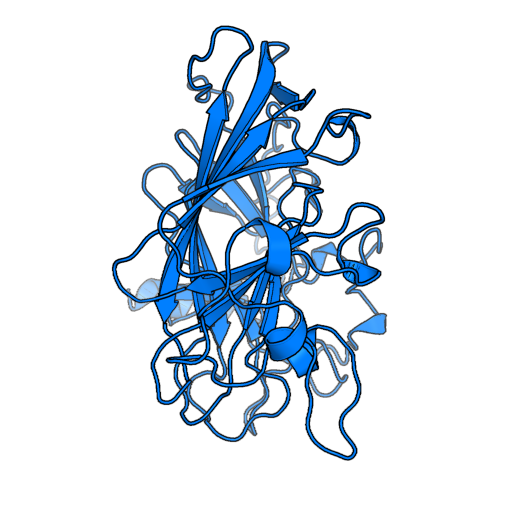 267 ? -12.438 28.894 -21.799 1.00 49.45 510 ALA A C 1
ATOM 2049 O O . ALA A 1 267 ? -12.447 29.044 -20.572 1.00 43.36 510 ALA A O 1
ATOM 2051 N N . TYR A 1 268 ? -12.293 29.904 -22.648 1.00 52.83 511 TYR A N 1
ATOM 2052 C CA . TYR A 1 268 ? -12.303 31.280 -22.179 1.00 50.70 511 TYR A CA 1
ATOM 2053 C C . TYR A 1 268 ? -13.594 31.637 -21.465 1.00 46.77 511 TYR A C 1
ATOM 2054 O O . TYR A 1 268 ? -13.609 32.628 -20.725 1.00 48.32 511 TYR A O 1
ATOM 2063 N N . PHE A 1 269 ? -14.687 30.888 -21.706 1.00 52.74 512 PHE A N 1
ATOM 2064 C CA . PHE A 1 269 ? -15.950 31.179 -21.025 1.00 50.49 512 PHE A CA 1
ATOM 2065 C C . PHE A 1 269 ? -15.739 31.263 -19.523 1.00 50.54 512 PHE A C 1
ATOM 2066 O O . PHE A 1 269 ? -16.418 32.030 -18.831 1.00 51.40 512 PHE A O 1
ATOM 2074 N N . GLY A 1 270 ? -14.802 30.482 -19.000 1.00 43.85 513 GLY A N 1
ATOM 2075 C CA . GLY A 1 270 ? -14.572 30.516 -17.567 1.00 46.42 513 GLY A CA 1
ATOM 2076 C C . GLY A 1 270 ? -13.190 30.970 -17.149 1.00 43.70 513 GLY A C 1
ATOM 2077 O O . GLY A 1 270 ? -12.675 30.486 -16.131 1.00 43.38 513 GLY A O 1
ATOM 2078 N N . SER A 1 271 ? -12.613 31.959 -17.835 1.00 42.98 514 SER A N 1
ATOM 2079 C CA . SER A 1 271 ? -11.242 32.374 -17.561 1.00 42.30 514 SER A CA 1
ATOM 2080 C C . SER A 1 271 ? -11.113 33.875 -17.358 1.00 43.76 514 SER A C 1
ATOM 2081 O O . SER A 1 271 ? -11.991 34.686 -17.719 1.00 41.61 514 SER A O 1
ATOM 2084 N N . GLY A 1 272 ? -9.979 34.224 -16.765 1.00 40.40 515 GLY A N 1
ATOM 2085 C CA . GLY A 1 272 ? -9.486 35.583 -16.709 1.00 42.37 515 GLY A CA 1
ATOM 2086 C C . GLY A 1 272 ? -7.978 35.521 -16.827 1.00 37.20 515 GLY A C 1
ATOM 2087 O O . GLY A 1 272 ? -7.400 34.439 -16.968 1.00 40.07 515 GLY A O 1
ATOM 2088 N N . VAL A 1 273 ? -7.349 36.680 -16.712 1.00 40.79 516 VAL A N 1
ATOM 2089 C CA . VAL A 1 273 ? -5.897 36.775 -16.730 1.00 40.40 516 VAL A CA 1
ATOM 2090 C C . VAL A 1 273 ? -5.429 37.476 -15.460 1.00 34.65 516 VAL A C 1
ATOM 2091 O O . VAL A 1 273 ? -6.018 38.488 -15.058 1.00 40.40 516 VAL A O 1
ATOM 2095 N N . GLY A 1 274 ? -4.418 36.905 -14.809 1.00 34.91 517 GLY A N 1
ATOM 2096 C CA . GLY A 1 274 ? -3.708 37.567 -13.730 1.00 38.60 517 GLY A CA 1
ATOM 2097 C C . GLY A 1 274 ? -2.443 38.238 -14.243 1.00 36.10 517 GLY A C 1
ATOM 2098 O O . GLY A 1 274 ? -1.698 37.660 -15.048 1.00 36.49 517 GLY A O 1
ATOM 2099 N N . LEU A 1 275 ? -2.239 39.484 -13.813 1.00 35.97 518 LEU A N 1
ATOM 2100 C CA . LEU A 1 275 ? -1.070 40.285 -14.186 1.00 37.54 518 LEU A CA 1
ATOM 2101 C C . LEU A 1 275 ? -0.350 40.695 -12.911 1.00 43.17 518 LEU A C 1
ATOM 2102 O O . LEU A 1 275 ? -0.995 41.143 -11.952 1.00 41.48 518 LEU A O 1
ATOM 2107 N N . ALA A 1 276 ? 0.967 40.497 -12.866 1.00 39.58 519 ALA A N 1
ATOM 2108 C CA . ALA A 1 276 ? 1.731 40.810 -11.659 1.00 37.77 519 ALA A CA 1
ATOM 2109 C C . ALA A 1 276 ? 2.972 41.628 -12.023 1.00 40.71 519 ALA A C 1
ATOM 2110 O O . ALA A 1 276 ? 3.860 41.135 -12.725 1.00 41.65 519 ALA A O 1
ATOM 2112 N N . ASN A 1 277 ? 3.051 42.869 -11.519 1.00 37.18 520 ASN A N 1
ATOM 2113 C CA . ASN A 1 277 ? 4.296 43.637 -11.583 1.00 39.98 520 ASN A CA 1
ATOM 2114 C C . ASN A 1 277 ? 5.175 43.361 -10.365 1.00 43.65 520 ASN A C 1
ATOM 2115 O O . ASN A 1 277 ? 5.820 44.256 -9.838 1.00 54.32 520 ASN A O 1
ATOM 2120 N N . GLY A 1 278 ? 5.148 42.137 -9.861 1.00 38.86 521 GLY A N 1
ATOM 2121 C CA . GLY A 1 278 ? 5.831 41.770 -8.631 1.00 34.74 521 GLY A CA 1
ATOM 2122 C C . GLY A 1 278 ? 5.577 40.285 -8.412 1.00 34.83 521 GLY A C 1
ATOM 2123 O O . GLY A 1 278 ? 5.141 39.592 -9.328 1.00 36.80 521 GLY A O 1
ATOM 2124 N N . ARG A 1 279 ? 5.862 39.800 -7.195 1.00 33.25 522 ARG A N 1
ATOM 2125 C CA . ARG A 1 279 ? 5.571 38.421 -6.819 1.00 31.35 522 ARG A CA 1
ATOM 2126 C C . ARG A 1 279 ? 4.089 38.094 -7.013 1.00 28.51 522 ARG A C 1
ATOM 2127 O O . ARG A 1 279 ? 3.204 38.866 -6.602 1.00 31.76 522 ARG A O 1
ATOM 2135 N N . ILE A 1 280 ? 3.824 36.954 -7.638 1.00 29.40 523 ILE A N 1
ATOM 2136 C CA . ILE A 1 280 ? 2.457 36.468 -7.840 1.00 29.04 523 ILE A CA 1
ATOM 2137 C C . ILE A 1 280 ? 1.812 36.114 -6.512 1.00 29.51 523 ILE A C 1
ATOM 2138 O O . ILE A 1 280 ? 2.358 35.330 -5.728 1.00 29.07 523 ILE A O 1
ATOM 2143 N N . SER A 1 281 ? 0.603 36.595 -6.299 1.00 27.03 524 SER A N 1
ATOM 2144 C CA . SER A 1 281 ? -0.115 36.226 -5.064 1.00 26.66 524 SER A CA 1
ATOM 2145 C C . SER A 1 281 ? -1.585 36.565 -5.238 1.00 26.81 524 SER A C 1
ATOM 2146 O O . SER A 1 281 ? -1.902 37.659 -5.701 1.00 28.70 524 SER A O 1
ATOM 2149 N N . PHE A 1 282 ? -2.470 35.632 -4.927 1.00 25.16 525 PHE A N 1
ATOM 2150 C CA . PHE A 1 282 ? -3.902 35.848 -5.142 1.00 28.41 525 PHE A CA 1
ATOM 2151 C C . PHE A 1 282 ? -4.618 34.750 -4.371 1.00 29.89 525 PHE A C 1
ATOM 2152 O O . PHE A 1 282 ? -3.974 33.833 -3.834 1.00 26.79 525 PHE A O 1
ATOM 2160 N N . SER A 1 283 ? -5.963 34.845 -4.292 1.00 26.32 526 SER A N 1
ATOM 2161 C CA . SER A 1 283 ? -6.712 33.741 -3.668 1.00 26.79 526 SER A CA 1
ATOM 2162 C C . SER A 1 283 ? -7.665 33.050 -4.635 1.00 28.91 526 SER A C 1
ATOM 2163 O O . SER A 1 283 ? -8.154 33.647 -5.613 1.00 28.56 526 SER A O 1
ATOM 2166 N N . PHE A 1 284 ? -7.956 31.775 -4.365 1.00 27.08 527 PHE A N 1
ATOM 2167 C CA . PHE A 1 284 ? -8.936 31.063 -5.190 1.00 26.31 527 PHE A CA 1
ATOM 2168 C C . PHE A 1 284 ? -9.883 30.309 -4.268 1.00 31.39 527 PHE A C 1
ATOM 2169 O O . PHE A 1 284 ? -9.528 29.971 -3.143 1.00 26.18 527 PHE A O 1
ATOM 2177 N N . GLY A 1 285 ? -11.064 29.957 -4.747 1.00 28.22 528 GLY A N 1
ATOM 2178 C CA . GLY A 1 285 ? -11.966 29.280 -3.847 1.00 29.33 528 GLY A CA 1
ATOM 2179 C C . GLY A 1 285 ? -13.284 28.912 -4.478 1.00 27.26 528 GLY A C 1
ATOM 2180 O O . GLY A 1 285 ? -13.405 28.781 -5.709 1.00 31.15 528 GLY A O 1
ATOM 2181 N N . MET A 1 286 ? -14.217 28.594 -3.601 1.00 28.93 529 MET A N 1
ATOM 2182 C CA . MET A 1 286 ? -15.564 28.214 -3.999 1.00 28.66 529 MET A CA 1
ATOM 2183 C C . MET A 1 286 ? -16.557 28.946 -3.112 1.00 34.32 529 MET A C 1
ATOM 2184 O O . MET A 1 286 ? -16.388 28.968 -1.891 1.00 32.14 529 MET A O 1
ATOM 2189 N N . THR A 1 287 ? -17.619 29.499 -3.724 1.00 39.86 530 THR A N 1
ATOM 2190 C CA . THR A 1 287 ? -18.644 30.216 -2.973 1.00 40.34 530 THR A CA 1
ATOM 2191 C C . THR A 1 287 ? -20.049 29.705 -3.306 1.00 34.41 530 THR A C 1
ATOM 2192 O O . THR A 1 287 ? -20.384 29.455 -4.470 1.00 42.61 530 THR A O 1
ATOM 2196 N N . THR A 1 288 ? -20.837 29.452 -2.276 1.00 41.54 531 THR A N 1
ATOM 2197 C CA . THR A 1 288 ? -22.247 29.138 -2.473 1.00 38.50 531 THR A CA 1
ATOM 2198 C C . THR A 1 288 ? -23.066 30.375 -2.278 1.00 39.71 531 THR A C 1
ATOM 2199 O O . THR A 1 288 ? -24.274 30.281 -2.001 1.00 49.58 531 THR A O 1
ATOM 2203 N N . LYS A 1 289 ? -22.399 31.523 -2.276 1.00 41.07 532 LYS A N 1
ATOM 2204 C CA . LYS A 1 289 ? -22.978 32.793 -1.841 1.00 49.54 532 LYS A CA 1
ATOM 2205 C C . LYS A 1 289 ? -23.686 32.657 -0.500 1.00 52.36 532 LYS A C 1
ATOM 2206 O O . LYS A 1 289 ? -24.596 33.421 -0.196 1.00 62.78 532 LYS A O 1
ATOM 2212 N N . GLY A 1 290 ? -23.333 31.654 0.298 1.00 52.24 533 GLY A N 1
ATOM 2213 C CA . GLY A 1 290 ? -23.816 31.524 1.662 1.00 47.92 533 GLY A CA 1
ATOM 2214 C C . GLY A 1 290 ? -24.762 30.360 1.960 1.00 50.68 533 GLY A C 1
ATOM 2215 O O . GLY A 1 290 ? -25.075 30.153 3.132 1.00 48.13 533 GLY A O 1
ATOM 2216 N N . LYS A 1 291 ? -25.258 29.612 0.958 1.00 48.52 534 LYS A N 1
ATOM 2217 C CA . LYS A 1 291 ? -26.113 28.455 1.209 1.00 39.94 534 LYS A CA 1
ATOM 2218 C C . LYS A 1 291 ? -25.279 27.277 1.712 1.00 46.00 534 LYS A C 1
ATOM 2219 O O . LYS A 1 291 ? -24.152 27.070 1.253 1.00 47.43 534 LYS A O 1
ATOM 2225 N N . SER A 1 292 ? -25.816 26.525 2.690 1.00 49.76 535 SER A N 1
ATOM 2226 C CA . SER A 1 292 ? -25.090 25.418 3.302 1.00 46.82 535 SER A CA 1
ATOM 2227 C C . SER A 1 292 ? -25.443 24.046 2.732 1.00 48.88 535 SER A C 1
ATOM 2228 O O . SER A 1 292 ? -24.632 23.118 2.837 1.00 55.14 535 SER A O 1
ATOM 2231 N N . ASN A 1 293 ? -26.603 23.881 2.126 1.00 49.98 536 ASN A N 1
ATOM 2232 C CA . ASN A 1 293 ? -26.930 22.569 1.587 1.00 52.45 536 ASN A CA 1
ATOM 2233 C C . ASN A 1 293 ? -26.844 22.595 0.073 1.00 54.03 536 ASN A C 1
ATOM 2234 O O . ASN A 1 293 ? -27.871 22.452 -0.599 1.00 52.71 536 ASN A O 1
ATOM 2239 N N . VAL A 1 294 ? -25.648 22.829 -0.457 1.00 46.31 537 VAL A N 1
ATOM 2240 C CA . VAL A 1 294 ? -25.354 22.752 -1.888 1.00 50.44 537 VAL A CA 1
ATOM 2241 C C . VAL A 1 294 ? -24.412 21.568 -2.110 1.00 43.99 537 VAL A C 1
ATOM 2242 O O . VAL A 1 294 ? -23.285 21.565 -1.585 1.00 41.84 537 VAL A O 1
ATOM 2246 N N . PRO A 1 295 ? -24.826 20.545 -2.863 1.00 39.83 538 PRO A N 1
ATOM 2247 C CA . PRO A 1 295 ? -23.935 19.404 -3.124 1.00 40.25 538 PRO A CA 1
ATOM 2248 C C . PRO A 1 295 ? -22.673 19.785 -3.910 1.00 35.12 538 PRO A C 1
ATOM 2249 O O . PRO A 1 295 ? -22.650 20.770 -4.661 1.00 40.42 538 PRO A O 1
ATOM 2253 N N . VAL A 1 296 ? -21.626 18.966 -3.726 1.00 36.39 539 VAL A N 1
ATOM 2254 C CA . VAL A 1 296 ? -20.332 19.013 -4.425 1.00 31.29 539 VAL A CA 1
ATOM 2255 C C . VAL A 1 296 ? -19.833 20.447 -4.573 1.00 37.07 539 VAL A C 1
ATOM 2256 O O . VAL A 1 296 ? -19.317 20.833 -5.624 1.00 37.40 539 VAL A O 1
ATOM 2260 N N . SER A 1 297 ? -19.908 21.218 -3.484 1.00 29.40 540 SER A N 1
ATOM 2261 C CA . SER A 1 297 ? -19.600 22.646 -3.514 1.00 32.04 540 SER A CA 1
ATOM 2262 C C . SER A 1 297 ? -18.430 23.020 -2.608 1.00 31.35 540 SER A C 1
ATOM 2263 O O . SER A 1 297 ? -18.312 24.193 -2.199 1.00 31.93 540 SER A O 1
ATOM 2266 N N . SER A 1 298 ? -17.562 22.036 -2.265 1.00 28.58 541 SER A N 1
ATOM 2267 C CA . SER A 1 298 ? -16.466 22.316 -1.357 1.00 26.07 541 SER A CA 1
ATOM 2268 C C . SER A 1 298 ? -15.164 21.572 -1.688 1.00 23.70 541 SER A C 1
ATOM 2269 O O . SER A 1 298 ? -14.283 21.481 -0.819 1.00 26.53 541 SER A O 1
ATOM 2272 N N . ALA A 1 299 ? -14.985 21.077 -2.910 1.00 26.39 542 ALA A N 1
ATOM 2273 C CA . ALA A 1 299 ? -13.662 20.624 -3.314 1.00 26.82 542 ALA A CA 1
ATOM 2274 C C . ALA A 1 299 ? -13.427 21.025 -4.767 1.00 25.88 542 ALA A C 1
ATOM 2275 O O . ALA A 1 299 ? -14.330 20.930 -5.595 1.00 28.75 542 ALA A O 1
ATOM 2277 N N . GLN A 1 300 ? -12.183 21.441 -5.060 1.00 26.47 543 GLN A N 1
ATOM 2278 C CA . GLN A 1 300 ? -11.917 21.953 -6.401 1.00 26.32 543 GLN A CA 1
ATOM 2279 C C . GLN A 1 300 ? -10.508 21.563 -6.833 1.00 27.06 543 GLN A C 1
ATOM 2280 O O . GLN A 1 300 ? -9.634 21.234 -6.028 1.00 27.69 543 GLN A O 1
ATOM 2286 N N . TRP A 1 301 ? -10.297 21.668 -8.159 1.00 24.69 544 TRP A N 1
ATOM 2287 C CA . TRP A 1 301 ? -8.964 21.532 -8.730 1.00 27.42 544 TRP A CA 1
ATOM 2288 C C . TRP A 1 301 ? -8.524 22.918 -9.158 1.00 26.88 544 TRP A C 1
ATOM 2289 O O . TRP A 1 301 ? -9.255 23.566 -9.910 1.00 28.92 544 TRP A O 1
ATOM 2300 N N . PHE A 1 302 ? -7.369 23.370 -8.677 1.00 27.80 545 PHE A N 1
ATOM 2301 C CA . PHE A 1 302 ? -6.805 24.651 -9.104 1.00 26.82 545 PHE A CA 1
ATOM 2302 C C . PHE A 1 302 ? -5.475 24.357 -9.787 1.00 22.82 545 PHE A C 1
ATOM 2303 O O . PHE A 1 302 ? -4.503 24.006 -9.131 1.00 26.45 545 PHE A O 1
ATOM 2311 N N . ALA A 1 303 ? -5.421 24.562 -11.099 1.00 26.93 546 ALA A N 1
ATOM 2312 C CA . ALA A 1 303 ? -4.194 24.401 -11.865 1.00 31.30 546 ALA A CA 1
ATOM 2313 C C . ALA A 1 303 ? -3.580 25.769 -12.135 1.00 30.14 546 ALA A C 1
ATOM 2314 O O . ALA A 1 303 ? -4.304 26.715 -12.477 1.00 35.98 546 ALA A O 1
ATOM 2316 N N . PHE A 1 304 ? -2.262 25.848 -12.017 1.00 28.15 547 PHE A N 1
ATOM 2317 C CA . PHE A 1 304 ? -1.504 27.067 -12.269 1.00 29.17 547 PHE A CA 1
ATOM 2318 C C . PHE A 1 304 ? -0.685 26.928 -13.537 1.00 29.64 547 PHE A C 1
ATOM 2319 O O . PHE A 1 304 ? 0.114 26.006 -13.646 1.00 31.47 547 PHE A O 1
ATOM 2327 N N . SER A 1 305 ? -0.860 27.868 -14.478 1.00 28.81 548 SER A N 1
ATOM 2328 C CA . SER A 1 305 ? -0.001 27.886 -15.662 1.00 34.48 548 SER A CA 1
ATOM 2329 C C . SER A 1 305 ? -0.044 29.270 -16.281 1.00 30.83 548 SER A C 1
ATOM 2330 O O . SER A 1 305 ? -0.827 30.131 -15.887 1.00 32.38 548 SER A O 1
ATOM 2333 N N . THR A 1 306 ? 0.721 29.431 -17.360 1.00 31.65 549 THR A N 1
ATOM 2334 C CA . THR A 1 306 ? 0.763 30.660 -18.135 1.00 34.99 549 THR A CA 1
ATOM 2335 C C . THR A 1 306 ? 0.067 30.495 -19.475 1.00 38.45 549 THR A C 1
ATOM 2336 O O . THR A 1 306 ? 0.271 31.318 -20.381 1.00 37.21 549 THR A O 1
ATOM 2340 N N . ASN A 1 307 ? -0.727 29.439 -19.616 1.00 39.25 550 ASN A N 1
ATOM 2341 C CA . ASN A 1 307 ? -1.524 29.163 -20.815 1.00 37.87 550 ASN A CA 1
ATOM 2342 C C . ASN A 1 307 ? -2.812 29.968 -20.733 1.00 42.85 550 ASN A C 1
ATOM 2343 O O . ASN A 1 307 ? -3.828 29.505 -20.195 1.00 42.10 550 ASN A O 1
ATOM 2348 N N . LEU A 1 308 ? -2.757 31.211 -21.198 1.00 44.05 551 LEU A N 1
ATOM 2349 C CA . LEU A 1 308 ? -3.898 32.100 -21.091 1.00 40.25 551 LEU A CA 1
ATOM 2350 C C . LEU A 1 308 ? -4.914 31.723 -22.150 1.00 45.42 551 LEU A C 1
ATOM 2351 O O . LEU A 1 308 ? -4.564 31.452 -23.310 1.00 49.62 551 LEU A O 1
ATOM 2356 N N . ASN A 1 309 ? -6.192 31.766 -21.784 1.00 46.20 552 ASN A N 1
ATOM 2357 C CA . ASN A 1 309 ? -7.225 31.570 -22.797 1.00 47.92 552 ASN A CA 1
ATOM 2358 C C . ASN A 1 309 ? -7.581 32.858 -23.539 1.00 46.32 552 ASN A C 1
ATOM 2359 O O . ASN A 1 309 ? -8.691 32.973 -24.111 1.00 53.07 552 ASN A O 1
ATOM 2364 N N . ALA A 1 310 ? -6.633 33.802 -23.629 1.00 47.85 553 ALA A N 1
ATOM 2365 C CA . ALA A 1 310 ? -6.792 34.999 -24.439 1.00 46.90 553 ALA A CA 1
ATOM 2366 C C . ALA A 1 310 ? -5.424 35.470 -24.934 1.00 53.30 553 ALA A C 1
ATOM 2367 O O . ALA A 1 310 ? -4.378 34.942 -24.545 1.00 67.76 553 ALA A O 1
ATOM 2369 N N . GLN A 1 311 ? -5.440 36.471 -25.812 1.00 49.41 554 GLN A N 1
ATOM 2370 C CA . GLN A 1 311 ? -4.217 37.110 -26.272 1.00 49.02 554 GLN A CA 1
ATOM 2371 C C . GLN A 1 311 ? -4.150 38.566 -25.873 1.00 59.12 554 GLN A C 1
ATOM 2372 O O . GLN A 1 311 ? -3.078 39.177 -25.970 1.00 62.89 554 GLN A O 1
ATOM 2378 N N . SER A 1 312 ? -5.272 39.148 -25.466 1.00 53.35 555 SER A N 1
ATOM 2379 C CA . SER A 1 312 ? -5.339 40.558 -25.137 1.00 58.73 555 SER A CA 1
ATOM 2380 C C . SER A 1 312 ? -6.400 40.684 -24.066 1.00 55.41 555 SER A C 1
ATOM 2381 O O . SER A 1 312 ? -7.138 39.738 -23.801 1.00 57.26 555 SER A O 1
ATOM 2384 N N . VAL A 1 313 ? -6.437 41.838 -23.410 1.00 52.24 556 VAL A N 1
ATOM 2385 C CA . VAL A 1 313 ? -7.347 42.064 -22.293 1.00 49.39 556 VAL A CA 1
ATOM 2386 C C . VAL A 1 313 ? -7.753 43.512 -22.394 1.00 52.84 556 VAL A C 1
ATOM 2387 O O . VAL A 1 313 ? -7.085 44.311 -23.040 1.00 51.09 556 VAL A O 1
ATOM 2391 N N . LYS A 1 314 ? -8.824 43.849 -21.712 1.00 59.17 557 LYS A N 1
ATOM 2392 C CA . LYS A 1 314 ? -9.147 45.243 -21.517 1.00 60.68 557 LYS A CA 1
ATOM 2393 C C . LYS A 1 314 ? -8.127 45.884 -20.583 1.00 51.60 557 LYS A C 1
ATOM 2394 O O . LYS A 1 314 ? -7.882 45.356 -19.489 1.00 49.21 557 LYS A O 1
ATOM 2400 N N . PRO A 1 315 ? -7.506 46.993 -20.982 1.00 60.11 558 PRO A N 1
ATOM 2401 C CA . PRO A 1 315 ? -6.729 47.911 -20.152 1.00 67.62 558 PRO A CA 1
ATOM 2402 C C . PRO A 1 315 ? -7.617 48.776 -19.248 1.00 71.97 558 PRO A C 1
ATOM 2403 O O . PRO A 1 315 ? -7.297 48.879 -18.065 1.00 72.56 558 PRO A O 1
#

Secondary structure (DSSP, 8-state):
-HHHHHHHHHHTT---SS---EEPP--EE-SGGG--TT-EEEEEESSEEPPHHHHT---TT---SHHHHHSS--TT---B-TTTTEE--GGG-TT-EEEEEEBTTB-EEEEEES--EEETTEEEEEEEEEEEEEE--STT--EEEEEESSTTT-EEEE----SSPPEEEEEEEEEEETTSPEE---TTS-EEEEE----B---SS---EEEEE---TTEEEEEPTT-S-EE-TTS-EE-SS-SSBS-STT--BGGGT-STT-TTGGGG-EEEEESSSEEEEEEEE-TT-S--TT-SEEEE---S--S-SEE--

Solvent-accessible surface area: 14038 Å² total; per-residue (Å²): 91,108,157,50,90,121,87,11,120,147,44,37,128,94,98,40,116,34,193,63,96,74,90,12,52,92,25,2,47,0,24,109,84,0,48,50,202,81,7,108,4,47,32,6,137,54,17,112,30,0,73,13,95,39,2,42,136,46,112,111,88,63,75,112,59,4,58,24,8,0,58,46,28,6,16,76,96,9,98,18,79,72,143,47,0,69,2,154,48,103,76,1,25,125,96,2,0,25,0,0,3,0,29,102,110,97,61,0,37,0,14,0,40,25,5,69,1,29,0,84,75,96,107,0,31,74,0,38,0,35,0,29,5,48,13,7,0,5,146,53,28,10,0,0,0,0,0,0,11,25,0,17,25,0,0,0,1,0,0,51,32,68,51,18,107,21,0,38,0,92,0,33,1,65,2,23,28,83,100,49,138,27,1,75,22,73,177,117,22,31,2,4,0,5,0,37,46,2,22,0,12,4,50,139,191,8,19,15,0,17,0,0,2,76,36,23,83,95,16,47,25,43,33,7,82,15,2,70,0,23,83,18,51,68,27,39,25,1,1,27,56,4,1,12,152,26,97,11,100,53,37,25,108,48,98,58,1,37,55,140,75,59,176,25,9,69,27,0,0,0,0,0,27,0,99,11,94,0,18,0,0,1,0,1,1,0,116,50,85,47,146,15,108,81,1,2,7,2,92,7,40,0,15,13,91,23,52,16,140,38,5,64,85

InterPro domains:
  IPR013574 Glucan-binding protein C/Surface antigen I/II, V-domain [PF08363] (256-548)
  IPR019931 LPXTG cell wall anchor motif [PF00746] (1263-1303)
  IPR019931 LPXTG cell wall anchor motif [PS50847] (1270-1305)
  IPR022263 KxYKxGKxW signal peptide [PF19258] (6-44)
  IPR022263 KxYKxGKxW signal peptide [TIGR03715] (8-29)
  IPR026345 Adhesin isopeptide-forming adherence domain [PF17998] (588-749)
  IPR026345 Adhesin isopeptide-forming adherence domain [PF17998] (920-1069)
  IPR026345 Adhesin isopeptide-forming adherence domain [TIGR04228] (588-750)
  IPR026345 Adhesin isopeptide-forming adherence domain [TIGR04228] (920-1008)
  IPR026345 Adhesin isopeptide-forming adherence domain [TIGR04228] (1009-1070)
  IPR032300 Cell surface antigen, C-terminal [PF16364] (753-915)
  IPR032300 Cell surface antigen, C-terminal [PF16364] (1073-1232)
  IPR036234 Glucan-binding protein C/Surface antigen I/II, V-domain superfamily [G3DSA:2.60.530.10] (227-560)
  IPR036234 Glucan-binding protein C/Surface antigen I/II, V-domain superfamily [SSF74914] (228-568)
  IPR041324 Antigen I/II, N-terminal [PF18652] (151-255)

Foldseek 3Di:
DVVVQVVCVVCQPHWDPDPAWDFADAQWFFAPVWDDPQKFFPDKDQWQFAFQVQLQDADPPDDRANLRSFAAACVVRRHDDQVRQFDDDVLLPPRTWGKTKAAAPGKMWTKIAQTQIGGNNFGFGMKIKIKHWDAAQDPRRMKMWTAHSRQQQGIKIFYHHQWFMWGKMKIWMWTAGPVGHTDADDQVRWHKKKFFLFAWAADPVWTKTKWWADWDPQKDKFADTQAQWQAHPVRITTRNHHQDCQPGPVRHHCVQARDVPRLNRSNTMIMMTGNTTGMIMIIMGRVIGRPHPSGTMDGGGIGRPYSDGITRD

Nearest PDB structures (foldseek):
  6evu-assembly1_A  TM=1.003E+00  e=2.022E-67  Enterococcus faecalis
  6ged-assembly1_A  TM=9.851E-01  e=2.463E-58  Enterococcus faecalis
  5uqz-assembly1_A  TM=7.872E-01  e=1.007E-18  Streptococcus mutans UA159
  6q2l-assembly1_A  TM=7.363E-01  e=9.216E-18  Streptococcus gordonii
  6q2k-assembly1_A  TM=6.882E-01  e=1.285E-17  Streptococcus gordonii

Radius of gyration: 18.91 Å; Cα contacts (8 Å, |Δi|>4): 848; chains: 1; bounding box: 54×49×42 Å

Sequence (313 aa):
EPYEKEVAEYNKHKNENSYVNEAISKNLVFDQSVVTKDTKISSIKGGKFIKATDFNKVNAGDSKDIFTKLRKDMGGKATGNFQNSFVKEEANLGSNGGYAVLLEKNKPVTVTYTGLNASYLGRKITKAEFVYELQSSPSQSGTLNAVFSNDPIITAFIGTNRVNGKDVKTRLTIKFFDASGKEVLPDKDSPFAYALSSLNSSLTNKGGHAEFVSDFGANNAFKYINGSYVKKQADGKFYSPEDIDYGTGPSGLKNSDWDAVGHKNAYFGSGVGLANGRISFSFGMTTKGKSNVPVSSAQWFAFSTNLNAQSVKP

Organism: Enterococcus faecalis (NCBI:txid1351)

B-factor: mean 44.7, std 17.01, range [18.03, 120.95]